Protein AF-A0A928QAB6-F1 (afdb_monomer_lite)

pLDDT: mean 74.1, std 16.74, range [32.91, 95.62]

Foldseek 3Di:
DADPPPRHDDDPPDQADPPPGHGDDDDPDDDDDDDFDWDKDKDADDPVLLVQLVVVLVVVVVCVVPVPDDDDDDDDDDDDHPVNSVVVVVQVVVCVVPVPDPPKDKDPWDFLDDDSQGWTWIWIWIADPVGWIKIKIKTWGADSVRRMIIIIIDMDTPPDPTHDDPSDDDDSVCVVVVLCVDVVNVPPHHDDDDDD

Radius of gyration: 20.05 Å; chains: 1; bounding box: 64×45×38 Å

Sequence (196 aa):
MFCKNCGKEMKDGATFCTECGTKVMETVSKEGNTTPNTTVVTKKMTKGKMVLIAVFAVLIIIVIACAVGSGDSSSPFGEDSEEDVVKTLTISTIRDQYSVSHDQDVYDIEILDTDGYYNYIVSATTESKQGFETWWFLLLKFDTDSGNYQTYIHWHGEDDFNGEIDGGRFTKNNIPDYYRTNDKFGWGEENHIEIE

Structure (mmCIF, N/CA/C/O backbone):
data_AF-A0A928QAB6-F1
#
_entry.id   AF-A0A928QAB6-F1
#
loop_
_atom_site.group_PDB
_atom_site.id
_atom_site.type_symbol
_atom_site.label_atom_id
_atom_site.label_alt_id
_atom_site.label_comp_id
_atom_site.label_asym_id
_atom_site.label_entity_id
_atom_site.label_seq_id
_atom_site.pdbx_PDB_ins_code
_atom_site.Cartn_x
_atom_site.Cartn_y
_atom_site.Cartn_z
_atom_site.occupancy
_atom_site.B_iso_or_equiv
_atom_site.auth_seq_id
_atom_site.auth_comp_id
_atom_site.auth_asym_id
_atom_site.auth_atom_id
_atom_site.pdbx_PDB_model_num
ATOM 1 N N . MET A 1 1 ? 29.457 -20.031 -8.541 1.00 77.00 1 MET A N 1
ATOM 2 C CA . MET A 1 1 ? 28.048 -19.733 -8.929 1.00 77.00 1 MET A CA 1
ATOM 3 C C . MET A 1 1 ? 27.977 -19.059 -10.307 1.00 77.00 1 MET A C 1
ATOM 5 O O . MET A 1 1 ? 29.000 -18.582 -10.761 1.00 77.00 1 MET A O 1
ATOM 9 N N . PHE A 1 2 ? 26.825 -18.987 -10.991 1.00 82.94 2 PHE A N 1
ATOM 10 C CA . PHE A 1 2 ? 26.687 -18.276 -12.285 1.00 82.94 2 PHE A CA 1
ATOM 11 C C . PHE A 1 2 ? 25.806 -17.027 -12.153 1.00 82.94 2 PHE A C 1
ATOM 13 O O . PHE A 1 2 ? 24.855 -17.011 -11.371 1.00 82.94 2 PHE A O 1
ATOM 20 N N . CYS A 1 3 ? 26.123 -15.967 -12.898 1.00 83.44 3 CYS A N 1
ATOM 21 C CA . CYS A 1 3 ? 25.353 -14.727 -12.893 1.00 83.44 3 CYS A CA 1
ATOM 22 C C . CYS A 1 3 ? 23.973 -14.945 -13.521 1.00 83.44 3 CYS A C 1
ATOM 24 O O . CYS A 1 3 ? 23.881 -15.380 -14.665 1.00 83.44 3 CYS A O 1
ATOM 26 N N . LYS A 1 4 ? 22.902 -14.576 -12.808 1.00 81.62 4 LYS A N 1
ATOM 27 C CA . LYS A 1 4 ? 21.522 -14.690 -13.315 1.00 81.62 4 LYS A CA 1
ATOM 28 C C . LYS A 1 4 ? 21.196 -13.717 -14.454 1.00 81.62 4 LYS A C 1
ATOM 30 O O . LYS A 1 4 ? 20.223 -13.936 -15.157 1.00 81.62 4 LYS A O 1
ATOM 35 N N . ASN A 1 5 ? 21.991 -12.660 -14.619 1.00 82.06 5 ASN A N 1
ATOM 36 C CA . ASN A 1 5 ? 21.788 -11.657 -15.663 1.00 82.06 5 ASN A CA 1
ATOM 37 C C . ASN A 1 5 ? 22.574 -12.008 -16.942 1.00 82.06 5 ASN A C 1
ATOM 39 O O . ASN A 1 5 ? 21.985 -12.111 -18.010 1.00 82.06 5 ASN A O 1
ATOM 43 N N . CYS A 1 6 ? 23.884 -12.270 -16.843 1.00 86.38 6 CYS A N 1
ATOM 44 C CA . CYS A 1 6 ? 24.736 -12.490 -18.023 1.00 86.38 6 CYS A CA 1
ATOM 45 C C . CYS A 1 6 ? 25.207 -13.941 -18.236 1.00 86.38 6 CYS A C 1
ATOM 47 O O . CYS A 1 6 ? 25.914 -14.222 -19.202 1.00 86.38 6 CYS A O 1
ATOM 49 N N . GLY A 1 7 ? 24.884 -14.861 -17.323 1.00 84.69 7 GLY A N 1
ATOM 50 C CA . GLY A 1 7 ? 25.236 -16.282 -17.428 1.00 84.69 7 GLY A CA 1
ATOM 51 C C . GLY A 1 7 ? 26.710 -16.624 -17.180 1.00 84.69 7 GLY A C 1
ATOM 52 O O . GLY A 1 7 ? 27.073 -17.796 -17.253 1.00 84.69 7 GLY A O 1
ATOM 53 N N . LYS A 1 8 ? 27.577 -15.648 -16.875 1.00 86.81 8 LYS A N 1
ATOM 54 C CA . LYS A 1 8 ? 29.005 -15.908 -16.625 1.00 86.81 8 LYS A CA 1
ATOM 55 C C . LYS A 1 8 ? 29.271 -16.504 -15.249 1.00 86.81 8 LYS A C 1
ATOM 57 O O . LYS A 1 8 ? 28.559 -16.232 -14.281 1.00 86.81 8 LYS A O 1
ATOM 62 N N . GLU A 1 9 ? 30.326 -17.305 -15.175 1.00 88.81 9 GLU A N 1
ATOM 63 C CA . GLU A 1 9 ? 30.792 -17.918 -13.936 1.00 88.81 9 GLU A CA 1
ATOM 64 C C . GLU A 1 9 ? 31.348 -16.855 -12.978 1.00 88.81 9 GLU A C 1
ATOM 66 O O . GLU A 1 9 ? 32.084 -15.950 -13.365 1.00 88.81 9 GLU A O 1
ATOM 71 N N . MET A 1 10 ? 30.968 -16.962 -11.711 1.00 85.44 10 MET A N 1
ATOM 72 C CA . MET A 1 10 ? 31.339 -16.070 -10.621 1.00 85.44 10 MET A CA 1
ATOM 73 C C . MET A 1 10 ? 31.870 -16.885 -9.445 1.00 85.44 10 MET A C 1
ATOM 75 O O . MET A 1 10 ? 31.415 -18.001 -9.173 1.00 85.44 10 MET A O 1
ATOM 79 N N . LYS A 1 11 ? 32.804 -16.287 -8.702 1.00 80.44 11 LYS A N 1
ATOM 80 C CA . LYS A 1 11 ? 33.323 -16.866 -7.460 1.00 80.44 11 LYS A CA 1
ATOM 81 C C . LYS A 1 11 ? 32.227 -16.902 -6.396 1.00 80.44 11 LYS A C 1
ATOM 83 O O . LYS A 1 11 ? 31.457 -15.951 -6.276 1.00 80.44 11 LYS A O 1
ATOM 88 N N . ASP A 1 12 ? 32.178 -17.981 -5.627 1.00 71.94 12 ASP A N 1
ATOM 89 C CA . ASP A 1 12 ? 31.283 -18.078 -4.473 1.00 71.94 12 ASP A CA 1
ATOM 90 C C . ASP A 1 12 ? 31.678 -17.002 -3.444 1.00 71.94 12 ASP A C 1
ATOM 92 O O . ASP A 1 12 ? 32.868 -16.776 -3.208 1.00 71.94 12 ASP A O 1
ATOM 96 N N . GLY A 1 13 ? 30.697 -16.266 -2.911 1.00 70.62 13 GLY A N 1
ATOM 97 C CA . GLY A 1 13 ? 30.936 -15.092 -2.058 1.00 70.62 13 GLY A CA 1
ATOM 98 C C . GLY A 1 13 ? 31.035 -13.743 -2.785 1.00 70.62 13 GLY A C 1
ATOM 99 O O . GLY A 1 13 ? 31.235 -12.711 -2.144 1.00 70.62 13 GLY A O 1
ATOM 100 N N . ALA A 1 14 ? 30.944 -13.703 -4.121 1.00 72.56 14 ALA A N 1
ATOM 101 C CA . ALA A 1 14 ? 31.030 -12.443 -4.863 1.00 72.56 14 ALA A CA 1
ATOM 102 C C . ALA A 1 14 ? 29.758 -11.600 -4.685 1.00 72.56 14 ALA A C 1
ATOM 104 O O . ALA A 1 14 ? 28.684 -12.012 -5.103 1.00 72.56 14 ALA A O 1
ATOM 105 N N . THR A 1 15 ? 29.887 -10.387 -4.140 1.00 79.06 15 THR A N 1
ATOM 106 C CA . THR A 1 15 ? 28.761 -9.456 -3.918 1.00 79.06 15 THR A CA 1
ATOM 107 C C . THR A 1 15 ? 28.230 -8.835 -5.217 1.00 79.06 15 THR A C 1
ATOM 109 O O . THR A 1 15 ? 27.088 -8.385 -5.270 1.00 79.06 15 THR A O 1
ATOM 112 N N . PHE A 1 16 ? 29.041 -8.807 -6.280 1.00 84.81 16 PHE A N 1
ATOM 113 C CA . PHE A 1 16 ? 28.690 -8.259 -7.593 1.00 84.81 16 PHE A CA 1
ATOM 114 C C . PHE A 1 16 ? 29.331 -9.086 -8.710 1.00 84.81 16 PHE A C 1
ATOM 116 O O . PHE A 1 16 ? 30.433 -9.615 -8.553 1.00 84.81 16 PHE A O 1
ATOM 123 N N . CYS A 1 17 ? 28.660 -9.166 -9.858 1.00 87.56 17 CYS A N 1
ATOM 124 C CA . CYS A 1 17 ? 29.219 -9.758 -11.063 1.00 87.56 17 CYS A CA 1
ATOM 125 C C . CYS A 1 17 ? 30.317 -8.855 -11.632 1.00 87.56 17 CYS A C 1
ATOM 127 O O . CYS A 1 17 ? 30.059 -7.704 -11.977 1.00 87.56 17 CYS A O 1
ATOM 129 N N . THR A 1 18 ? 31.527 -9.386 -11.795 1.00 83.25 18 THR A N 1
ATOM 130 C CA . THR A 1 18 ? 32.672 -8.643 -12.352 1.00 83.25 18 THR A CA 1
ATOM 131 C C . THR A 1 18 ? 32.531 -8.328 -13.838 1.00 83.25 18 THR A C 1
ATOM 133 O O . THR A 1 18 ? 33.287 -7.522 -14.365 1.00 83.25 18 THR A O 1
ATOM 136 N N . GLU A 1 19 ? 31.581 -8.970 -14.511 1.00 88.50 19 GLU A N 1
ATOM 137 C CA . GLU A 1 19 ? 31.428 -8.900 -15.962 1.00 88.50 19 GLU A CA 1
ATOM 138 C C . GLU A 1 19 ? 30.290 -7.972 -16.395 1.00 88.50 19 GLU A C 1
ATOM 140 O O . GLU A 1 19 ? 30.401 -7.323 -17.428 1.00 88.50 19 GLU A O 1
ATOM 145 N N . CYS A 1 20 ? 29.207 -7.884 -15.617 1.00 84.69 20 CYS A N 1
ATOM 146 C CA . CYS A 1 20 ? 28.056 -7.026 -15.934 1.00 84.69 20 CYS A CA 1
ATOM 147 C C . CYS A 1 20 ? 27.642 -6.077 -14.798 1.00 84.69 20 CYS A C 1
ATOM 149 O O . CYS A 1 20 ? 26.728 -5.282 -14.978 1.00 84.69 20 CYS A O 1
ATOM 151 N N . GLY A 1 21 ? 28.275 -6.153 -13.622 1.00 78.81 21 GLY A N 1
ATOM 152 C CA . GLY A 1 21 ? 27.999 -5.268 -12.483 1.00 78.81 21 GLY A CA 1
ATOM 153 C C . GLY A 1 21 ? 26.770 -5.633 -11.641 1.00 78.81 21 GLY A C 1
ATOM 154 O O . GLY A 1 21 ? 26.532 -5.001 -10.614 1.00 78.81 21 GLY A O 1
ATOM 155 N N . THR A 1 22 ? 25.997 -6.659 -12.017 1.00 83.38 22 THR A N 1
ATOM 156 C CA . THR A 1 22 ? 24.786 -7.068 -11.283 1.00 83.38 22 THR A CA 1
ATOM 157 C C . THR A 1 22 ? 25.121 -7.535 -9.865 1.00 83.38 22 THR A C 1
ATOM 159 O O . THR A 1 22 ? 25.958 -8.422 -9.684 1.00 83.38 22 THR A O 1
ATOM 162 N N . LYS A 1 23 ? 24.451 -6.966 -8.855 1.00 86.19 23 LYS A N 1
ATOM 163 C CA . LYS A 1 23 ? 24.603 -7.358 -7.447 1.00 86.19 23 LYS A CA 1
ATOM 164 C C . LYS A 1 23 ? 24.079 -8.775 -7.225 1.00 86.19 23 LYS A C 1
ATOM 166 O O . LYS A 1 23 ? 22.976 -9.114 -7.647 1.00 86.19 23 LYS A O 1
ATOM 171 N N . VAL A 1 24 ? 24.863 -9.590 -6.537 1.00 76.56 24 VAL A N 1
ATOM 172 C CA . VAL A 1 24 ? 24.489 -10.948 -6.154 1.00 76.56 24 VAL A CA 1
ATOM 173 C C . VAL A 1 24 ? 24.008 -10.884 -4.711 1.00 76.56 24 VAL A C 1
ATOM 175 O O . VAL A 1 24 ? 24.782 -10.613 -3.796 1.00 76.56 24 VAL A O 1
ATOM 178 N N . MET A 1 25 ? 22.706 -11.066 -4.509 1.00 58.84 25 MET A N 1
ATOM 179 C CA . MET A 1 25 ? 22.141 -11.201 -3.169 1.00 58.84 25 MET A CA 1
ATOM 180 C C . MET A 1 25 ? 22.389 -12.632 -2.685 1.00 58.84 25 MET A C 1
ATOM 182 O O . MET A 1 25 ? 21.876 -13.582 -3.277 1.00 58.84 25 MET A O 1
ATOM 186 N N . GLU A 1 26 ? 23.194 -12.791 -1.635 1.00 49.50 26 GLU A N 1
ATOM 187 C CA . GLU A 1 26 ? 23.329 -14.071 -0.942 1.00 49.50 26 GLU A CA 1
ATOM 188 C C . GLU A 1 26 ? 22.048 -14.349 -0.153 1.00 49.50 26 GLU A C 1
ATOM 190 O O . GLU A 1 26 ? 21.764 -13.725 0.868 1.00 49.50 26 GLU A O 1
ATOM 195 N N . THR A 1 27 ? 21.243 -15.283 -0.646 1.00 40.19 27 THR A N 1
ATOM 196 C CA . THR A 1 27 ? 20.120 -15.848 0.100 1.00 40.19 27 THR A CA 1
ATOM 197 C C . THR A 1 27 ? 20.655 -16.772 1.189 1.00 40.19 27 THR A C 1
ATOM 199 O O . THR A 1 27 ? 21.078 -17.892 0.899 1.00 40.19 27 THR A O 1
ATOM 202 N N . VAL A 1 28 ? 20.602 -16.328 2.447 1.00 38.66 28 VAL A N 1
ATOM 203 C CA . VAL A 1 28 ? 20.587 -17.250 3.588 1.00 38.66 28 VAL A CA 1
ATOM 204 C C . VAL A 1 28 ? 19.313 -18.083 3.475 1.00 38.66 28 VAL A C 1
ATOM 206 O O . VAL A 1 28 ? 18.204 -17.557 3.437 1.00 38.66 28 VAL A O 1
ATOM 209 N N . SER A 1 29 ? 19.503 -19.393 3.363 1.00 41.81 29 SER A N 1
ATOM 210 C CA . SER A 1 29 ? 18.446 -20.386 3.233 1.00 41.81 29 SER A CA 1
ATOM 211 C C . SER A 1 29 ? 17.546 -20.427 4.474 1.00 41.81 29 SER A C 1
ATOM 213 O O . SER A 1 29 ? 18.000 -20.769 5.567 1.00 41.81 29 SER A O 1
ATOM 215 N N . LYS A 1 30 ? 16.256 -20.146 4.279 1.00 38.66 30 LYS A N 1
ATOM 216 C CA . LYS A 1 30 ? 15.157 -20.921 4.864 1.00 38.66 30 LYS A CA 1
ATOM 217 C C . LYS A 1 30 ? 14.136 -21.171 3.755 1.00 38.66 30 LYS A C 1
ATOM 219 O O . LYS A 1 30 ? 13.600 -20.236 3.169 1.00 38.66 30 LYS A O 1
ATOM 224 N N . GLU A 1 31 ? 13.950 -22.445 3.436 1.00 42.31 31 GLU A N 1
ATOM 225 C CA . GLU A 1 31 ? 13.000 -22.954 2.448 1.00 42.31 31 GLU A CA 1
ATOM 226 C C . GLU A 1 31 ? 11.549 -22.712 2.891 1.00 42.31 31 GLU A C 1
ATOM 228 O O . GLU A 1 31 ? 11.210 -22.928 4.054 1.00 42.31 31 GLU A O 1
ATOM 233 N N . GLY A 1 32 ? 10.690 -22.315 1.944 1.00 32.91 32 GLY A N 1
ATOM 234 C CA . GLY A 1 32 ? 9.241 -22.260 2.140 1.00 32.91 32 GLY A CA 1
ATOM 235 C C . GLY A 1 32 ? 8.492 -21.357 1.155 1.00 32.91 32 GLY A C 1
ATOM 236 O O . GLY A 1 32 ? 8.012 -20.308 1.553 1.00 32.91 32 GLY A O 1
ATOM 237 N N . ASN A 1 33 ? 8.340 -21.824 -0.091 1.00 33.97 33 ASN A N 1
ATOM 238 C CA . ASN A 1 33 ? 7.445 -21.348 -1.164 1.00 33.97 33 ASN A CA 1
ATOM 239 C C . ASN A 1 33 ? 7.858 -20.146 -2.043 1.00 33.97 33 ASN A C 1
ATOM 241 O O . ASN A 1 33 ? 7.848 -18.980 -1.669 1.00 33.97 33 ASN A O 1
ATOM 245 N N . THR A 1 34 ? 8.107 -20.492 -3.307 1.00 45.59 34 THR A N 1
ATOM 246 C CA . THR A 1 34 ? 8.030 -19.675 -4.524 1.00 45.59 34 THR A CA 1
ATOM 247 C C . THR A 1 34 ? 6.684 -18.955 -4.676 1.00 45.59 34 THR A C 1
ATOM 249 O O . THR A 1 34 ? 5.676 -19.617 -4.917 1.00 45.59 34 THR A O 1
ATOM 252 N N . THR A 1 35 ? 6.667 -17.617 -4.616 1.00 34.78 35 THR A N 1
ATOM 253 C CA . THR A 1 35 ? 5.737 -16.702 -5.338 1.00 34.78 35 THR A CA 1
ATOM 254 C C . THR A 1 35 ? 6.261 -15.246 -5.215 1.00 34.78 35 THR A C 1
ATOM 256 O O . THR A 1 35 ? 7.135 -15.012 -4.380 1.00 34.78 35 THR A O 1
ATOM 259 N N . PRO A 1 36 ? 5.862 -14.299 -6.093 1.00 39.72 36 PRO A N 1
ATOM 260 C CA . PRO A 1 36 ? 6.700 -13.207 -6.611 1.00 39.72 36 PRO A CA 1
ATOM 261 C C . PRO A 1 36 ? 7.101 -12.170 -5.553 1.00 39.72 36 PRO A C 1
ATOM 263 O O . PRO A 1 36 ? 6.456 -12.064 -4.517 1.00 39.72 36 PRO A O 1
ATOM 266 N N . ASN A 1 37 ? 8.161 -11.405 -5.852 1.00 41.16 37 ASN A N 1
ATOM 267 C CA . ASN A 1 37 ? 8.679 -10.230 -5.130 1.00 41.16 37 ASN A CA 1
ATOM 268 C C . ASN A 1 37 ? 7.652 -9.525 -4.215 1.00 41.16 37 ASN A C 1
ATOM 270 O O . ASN A 1 37 ? 7.011 -8.563 -4.628 1.00 41.16 37 ASN A O 1
ATOM 274 N N . THR A 1 38 ? 7.535 -9.949 -2.956 1.00 47.44 38 THR A N 1
ATOM 275 C CA . THR A 1 38 ? 6.818 -9.183 -1.930 1.00 47.44 38 THR A CA 1
ATOM 276 C C . THR A 1 38 ? 7.726 -9.044 -0.722 1.00 47.44 38 THR A C 1
ATOM 278 O O . THR A 1 38 ? 7.898 -9.984 0.053 1.00 47.44 38 THR A O 1
ATOM 281 N N . THR A 1 39 ? 8.352 -7.878 -0.580 1.00 58.31 39 THR A N 1
ATOM 282 C CA . THR A 1 39 ? 9.079 -7.515 0.638 1.00 58.31 39 THR A CA 1
ATOM 283 C C . THR A 1 39 ? 8.056 -7.072 1.677 1.00 58.31 39 THR A C 1
ATOM 285 O O . THR A 1 39 ? 7.285 -6.151 1.418 1.00 58.31 39 THR A O 1
ATOM 288 N N . VAL A 1 40 ? 8.026 -7.753 2.823 1.00 63.22 40 VAL A N 1
ATOM 289 C CA . VAL A 1 40 ? 7.189 -7.374 3.964 1.00 63.22 40 VAL A CA 1
ATOM 290 C C . VAL A 1 40 ? 8.026 -6.498 4.887 1.00 63.22 40 VAL A C 1
ATOM 292 O O . VAL A 1 40 ? 9.034 -6.963 5.418 1.00 63.22 40 VAL A O 1
ATOM 295 N N . VAL A 1 41 ? 7.638 -5.233 5.058 1.00 72.56 41 VAL A N 1
ATOM 296 C CA . VAL A 1 41 ? 8.321 -4.299 5.971 1.00 72.56 41 VAL A CA 1
ATOM 297 C C . VAL A 1 41 ? 7.375 -3.904 7.094 1.00 72.56 41 VAL A C 1
ATOM 299 O O . VAL A 1 41 ? 6.286 -3.399 6.823 1.00 72.56 41 VAL A O 1
ATOM 302 N N . THR A 1 42 ? 7.819 -4.095 8.338 1.00 74.56 42 THR A N 1
ATOM 303 C CA . THR A 1 42 ? 7.139 -3.614 9.547 1.00 74.56 42 THR A CA 1
ATOM 304 C C . THR A 1 42 ? 7.860 -2.382 10.078 1.00 74.56 42 THR A C 1
ATOM 306 O O . THR A 1 42 ? 9.075 -2.411 10.290 1.00 74.56 42 THR A O 1
ATOM 309 N N . LYS A 1 43 ? 7.132 -1.287 10.311 1.00 79.06 43 LYS A N 1
ATOM 310 C CA . LYS A 1 43 ? 7.703 -0.039 10.833 1.00 79.06 43 LYS A CA 1
ATOM 311 C C . LYS A 1 43 ? 6.795 0.570 11.895 1.00 79.06 43 LYS A C 1
ATOM 313 O O . LYS A 1 43 ? 5.573 0.476 11.836 1.00 79.06 43 LYS A O 1
ATOM 318 N N . LYS A 1 44 ? 7.419 1.221 12.875 1.00 79.00 44 LYS A N 1
ATOM 319 C CA . LYS A 1 44 ? 6.728 1.910 13.966 1.00 79.00 44 LYS A CA 1
ATOM 320 C C . LYS A 1 44 ? 6.295 3.310 13.544 1.00 79.00 44 LYS A C 1
ATOM 322 O O . LYS A 1 44 ? 7.100 4.074 13.007 1.00 79.00 44 LYS A O 1
ATOM 327 N N . MET A 1 45 ? 5.055 3.676 13.845 1.00 75.44 45 MET A N 1
ATOM 328 C CA . MET A 1 45 ? 4.535 5.024 13.629 1.00 75.44 45 MET A CA 1
ATOM 329 C C . MET A 1 45 ? 4.691 5.907 14.865 1.00 75.44 45 MET A C 1
ATOM 331 O O . MET A 1 45 ? 4.845 5.452 16.001 1.00 75.44 45 MET A O 1
ATOM 335 N N . THR A 1 46 ? 4.651 7.220 14.646 1.00 74.00 46 THR A N 1
ATOM 336 C CA . THR A 1 46 ? 4.589 8.184 15.744 1.00 74.00 46 THR A CA 1
ATOM 337 C C . THR A 1 46 ? 3.172 8.229 16.315 1.00 74.00 46 THR A C 1
ATOM 339 O O . THR A 1 46 ? 2.187 8.164 15.581 1.00 74.00 46 THR A O 1
ATOM 342 N N . LYS A 1 47 ? 3.059 8.392 17.640 1.00 70.31 47 LYS A N 1
ATOM 343 C CA . LYS A 1 47 ? 1.770 8.371 18.357 1.00 70.31 47 LYS A CA 1
ATOM 344 C C . LYS A 1 47 ? 0.730 9.345 17.784 1.00 70.31 47 LYS A C 1
ATOM 346 O O . LYS A 1 47 ? -0.444 9.011 17.756 1.00 70.31 47 LYS A O 1
ATOM 351 N N . GLY A 1 48 ? 1.156 10.517 17.304 1.00 72.81 48 GLY A N 1
ATOM 352 C CA . GLY A 1 48 ? 0.251 11.508 16.708 1.00 72.81 48 GLY A CA 1
ATOM 353 C C . GLY A 1 48 ? -0.449 11.003 15.443 1.00 72.81 48 GLY A C 1
ATOM 354 O O . GLY A 1 48 ? -1.660 11.143 15.329 1.00 72.81 48 GLY A O 1
ATOM 355 N N . LYS A 1 49 ? 0.291 10.339 14.543 1.00 74.81 49 LYS A N 1
ATOM 356 C CA . LYS A 1 49 ? -0.267 9.775 13.303 1.00 74.81 49 LYS A CA 1
ATOM 357 C C . LYS A 1 49 ? -1.247 8.630 13.575 1.00 74.81 49 LYS A C 1
ATOM 359 O O . LYS A 1 49 ? -2.232 8.492 12.865 1.00 74.81 49 LYS A O 1
ATOM 364 N N . MET A 1 50 ? -1.004 7.854 14.633 1.00 71.00 50 MET A N 1
ATOM 365 C CA . MET A 1 50 ? -1.890 6.753 15.033 1.00 71.00 50 MET A CA 1
ATOM 366 C C . MET A 1 50 ? -3.212 7.236 15.617 1.00 71.00 50 MET A C 1
ATOM 368 O O . MET A 1 50 ? -4.266 6.718 15.265 1.00 71.00 50 MET A O 1
ATOM 372 N N . VAL A 1 51 ? -3.162 8.242 16.495 1.00 71.69 51 VAL A N 1
ATOM 373 C CA . VAL A 1 51 ? -4.376 8.819 17.087 1.00 71.69 51 VAL A CA 1
ATOM 374 C C . VAL A 1 51 ? -5.277 9.391 15.998 1.00 71.69 51 VAL A C 1
ATOM 376 O O . VAL A 1 51 ? -6.489 9.241 16.080 1.00 71.69 51 VAL A O 1
ATOM 379 N N . LEU A 1 52 ? -4.691 9.992 14.962 1.00 75.12 52 LEU A N 1
ATOM 380 C CA . LEU A 1 52 ? -5.449 10.551 13.853 1.00 75.12 52 LEU A CA 1
ATOM 381 C C . LEU A 1 52 ? -6.227 9.474 13.078 1.00 75.12 52 LEU A C 1
ATOM 383 O O . LEU A 1 52 ? -7.442 9.591 12.950 1.00 75.12 52 LEU A O 1
ATOM 387 N N . ILE A 1 53 ? -5.555 8.396 12.655 1.00 75.31 53 ILE A N 1
ATOM 388 C CA . ILE A 1 53 ? -6.185 7.269 11.942 1.00 75.31 53 ILE A CA 1
ATOM 389 C C . ILE A 1 53 ? -7.302 6.633 12.789 1.00 75.31 53 ILE A C 1
ATOM 391 O O . ILE A 1 53 ? -8.423 6.458 12.314 1.00 75.31 53 ILE A O 1
ATOM 395 N N . ALA A 1 54 ? -7.032 6.348 14.068 1.00 73.00 54 ALA A N 1
ATOM 396 C CA . ALA A 1 54 ? -8.014 5.721 14.953 1.00 73.00 54 ALA A CA 1
ATOM 397 C C . ALA A 1 54 ? -9.251 6.610 15.195 1.00 73.00 54 ALA A C 1
ATOM 399 O O . ALA A 1 54 ? -10.376 6.117 15.256 1.00 73.00 54 ALA A O 1
ATOM 400 N N . VAL A 1 55 ? -9.067 7.932 15.315 1.00 78.62 55 VAL A N 1
ATOM 401 C CA . VAL A 1 55 ? -10.179 8.880 15.499 1.00 78.62 55 VAL A CA 1
ATOM 402 C C . VAL A 1 55 ? -11.066 8.938 14.257 1.00 78.62 55 VAL A C 1
ATOM 404 O O . VAL A 1 55 ? -12.288 8.905 14.403 1.00 78.62 55 VAL A O 1
ATOM 407 N N . PHE A 1 56 ? -10.492 8.993 13.052 1.00 72.94 56 PHE A N 1
ATOM 408 C CA . PHE A 1 56 ? -11.281 9.040 11.818 1.00 72.94 56 PHE A CA 1
ATOM 409 C C . PHE A 1 56 ? -12.113 7.772 11.607 1.00 72.94 56 PHE A C 1
ATOM 411 O O . PHE A 1 56 ? -13.310 7.881 11.348 1.00 72.94 56 PHE A O 1
ATOM 418 N N . ALA A 1 57 ? -11.554 6.582 11.833 1.00 66.69 57 ALA A N 1
ATOM 419 C CA . ALA A 1 57 ? -12.321 5.340 11.730 1.00 66.69 57 ALA A CA 1
ATOM 420 C C . ALA A 1 57 ? -13.447 5.243 12.771 1.00 66.69 57 ALA A C 1
ATOM 422 O O . ALA A 1 57 ? -14.561 4.838 12.438 1.00 66.69 57 ALA A O 1
ATOM 423 N N . VAL A 1 58 ? -13.214 5.681 14.015 1.00 70.19 58 VAL A N 1
ATOM 424 C CA . VAL A 1 58 ? -14.276 5.753 15.034 1.00 70.19 58 VAL A CA 1
ATOM 425 C C . VAL A 1 58 ? -15.364 6.745 14.620 1.00 70.19 58 VAL A C 1
ATOM 427 O O . VAL A 1 58 ? -16.544 6.442 14.782 1.00 70.19 58 VAL A O 1
ATOM 430 N N . LEU A 1 59 ? -15.009 7.895 14.040 1.00 71.31 59 LEU A N 1
ATOM 431 C CA . LEU A 1 59 ? -15.988 8.837 13.494 1.00 71.31 59 LEU A CA 1
ATOM 432 C C . LEU A 1 59 ? -16.775 8.228 12.327 1.00 71.31 59 LEU A C 1
ATOM 434 O O . LEU A 1 59 ? -17.989 8.392 12.293 1.00 71.31 59 LEU A O 1
ATOM 438 N N . ILE A 1 60 ? -16.138 7.478 11.425 1.00 66.62 60 ILE A N 1
ATOM 439 C CA . ILE A 1 60 ? -16.814 6.770 10.327 1.00 66.62 60 ILE A CA 1
ATOM 440 C C . ILE A 1 60 ? -17.782 5.711 10.877 1.00 66.62 60 ILE A C 1
ATOM 442 O O . ILE A 1 60 ? -18.937 5.672 10.458 1.00 66.62 60 ILE A O 1
ATOM 446 N N . ILE A 1 61 ? -17.374 4.912 11.871 1.00 65.00 61 ILE A N 1
ATOM 447 C CA . ILE A 1 61 ? -18.246 3.932 12.546 1.00 65.00 61 ILE A CA 1
ATOM 448 C C . ILE A 1 61 ? -19.419 4.633 13.238 1.00 65.00 61 ILE A C 1
ATOM 450 O O . ILE A 1 61 ? -20.556 4.179 13.122 1.00 65.00 61 ILE A O 1
ATOM 454 N N . ILE A 1 62 ? -19.171 5.752 13.925 1.00 68.62 62 ILE A N 1
ATOM 455 C CA . ILE A 1 62 ? -20.217 6.553 14.571 1.00 68.62 62 ILE A CA 1
ATOM 456 C C . ILE A 1 62 ? -21.162 7.139 13.522 1.00 68.62 62 ILE A C 1
ATOM 458 O O . ILE A 1 62 ? -22.362 7.086 13.725 1.00 68.62 62 ILE A O 1
ATOM 462 N N . VAL A 1 63 ? -20.675 7.641 12.388 1.00 65.81 63 VAL A N 1
ATOM 463 C CA . VAL A 1 63 ? -21.512 8.188 11.306 1.00 65.81 63 VAL A CA 1
ATOM 464 C C . VAL A 1 63 ? -22.351 7.093 10.641 1.00 65.81 63 VAL A C 1
ATOM 466 O O . VAL A 1 63 ? -23.538 7.304 10.402 1.00 65.81 63 VAL A O 1
ATOM 469 N N . ILE A 1 64 ? -21.785 5.905 10.410 1.00 63.25 64 ILE A N 1
ATOM 470 C CA . ILE A 1 64 ? -22.516 4.734 9.898 1.00 63.25 64 ILE A CA 1
ATOM 471 C C . ILE A 1 64 ? -23.571 4.270 10.918 1.00 63.25 64 ILE A C 1
ATOM 473 O O . ILE A 1 64 ? -24.708 3.983 10.544 1.00 63.25 64 ILE A O 1
ATOM 477 N N . ALA A 1 65 ? -23.237 4.251 12.213 1.00 63.59 65 ALA A N 1
ATOM 478 C CA . ALA A 1 65 ? -24.164 3.908 13.293 1.00 63.59 65 ALA A CA 1
ATOM 479 C C . ALA A 1 65 ? -25.238 4.989 13.525 1.00 63.59 65 ALA A C 1
ATOM 481 O O . ALA A 1 65 ? -26.369 4.681 13.899 1.00 63.59 65 ALA A O 1
ATOM 482 N N . CYS A 1 66 ? -24.897 6.253 13.279 1.00 60.69 66 CYS A N 1
ATOM 483 C CA . CYS A 1 66 ? -25.748 7.427 13.421 1.00 60.69 66 CYS A CA 1
ATOM 484 C C . CYS A 1 66 ? -26.342 7.890 12.087 1.00 60.69 66 CYS A C 1
ATOM 486 O O . CYS A 1 66 ? -26.775 9.037 12.000 1.00 60.69 66 CYS A O 1
ATOM 488 N N . ALA A 1 67 ? -26.477 7.012 11.084 1.00 54.25 67 ALA A N 1
ATOM 489 C CA . ALA A 1 67 ? -27.201 7.274 9.832 1.00 54.25 67 ALA A CA 1
ATOM 490 C C . ALA A 1 67 ? -28.730 7.505 10.020 1.00 54.25 67 ALA A C 1
ATOM 492 O O . ALA A 1 67 ? -29.544 7.208 9.148 1.00 54.25 67 ALA A O 1
ATOM 493 N N . VAL A 1 68 ? -29.119 8.080 11.162 1.00 56.34 68 VAL A N 1
ATOM 494 C CA . VAL A 1 68 ? -30.344 8.826 11.442 1.00 56.34 68 VAL A CA 1
ATOM 495 C C . VAL A 1 68 ? -29.937 10.132 12.149 1.00 56.34 68 VAL A C 1
ATOM 497 O O . VAL A 1 68 ? -29.987 10.230 13.372 1.00 56.34 68 VAL A O 1
ATOM 500 N N . GLY A 1 69 ? -29.521 11.151 11.394 1.00 49.00 69 GLY A N 1
ATOM 501 C CA . GLY A 1 69 ? -29.339 12.502 11.939 1.00 49.00 69 GLY A CA 1
ATOM 502 C C . GLY A 1 69 ? -28.325 13.352 11.183 1.00 49.00 69 GLY A C 1
ATOM 503 O O . GLY A 1 69 ? -27.128 13.109 11.247 1.00 49.00 69 GLY A O 1
ATOM 504 N N . SER A 1 70 ? -28.807 14.379 10.486 1.00 58.66 70 SER A N 1
ATOM 505 C CA . SER A 1 70 ? -27.975 15.407 9.857 1.00 58.66 70 SER A CA 1
ATOM 506 C C . SER A 1 70 ? -27.226 16.233 10.910 1.00 58.66 70 SER A C 1
ATOM 508 O O . SER A 1 70 ? -27.851 16.748 11.837 1.00 58.66 70 SER A O 1
ATOM 510 N N . GLY A 1 71 ? -25.919 16.429 10.735 1.00 48.62 71 GLY A N 1
ATOM 511 C CA . GLY A 1 71 ? -25.144 17.384 11.525 1.00 48.62 71 GLY A CA 1
ATOM 512 C C . GLY A 1 71 ? -23.712 17.533 11.017 1.00 48.62 71 GLY A C 1
ATOM 513 O O . GLY A 1 71 ? -22.939 16.585 11.087 1.00 48.62 71 GLY A O 1
ATOM 514 N N . ASP A 1 72 ? -23.383 18.726 10.516 1.00 45.84 72 ASP A N 1
ATOM 515 C CA . ASP A 1 72 ? -22.024 19.147 10.161 1.00 45.84 72 ASP A CA 1
ATOM 516 C C . ASP A 1 72 ? -21.126 19.233 11.405 1.00 45.84 72 ASP A C 1
ATOM 518 O O . ASP A 1 72 ? -21.515 19.814 12.423 1.00 45.84 72 ASP A O 1
ATOM 522 N N . SER A 1 73 ? -19.895 18.726 11.304 1.00 42.97 73 SER A N 1
ATOM 523 C CA . SER A 1 73 ? -18.864 18.872 12.338 1.00 42.97 73 SER A CA 1
ATOM 524 C C . SER A 1 73 ? -17.521 19.267 11.725 1.00 42.97 73 SER A C 1
ATOM 526 O O . SER A 1 73 ? -16.913 18.484 10.998 1.00 42.97 73 SER A O 1
ATOM 528 N N . SER A 1 74 ? -17.031 20.462 12.057 1.00 41.59 74 SER A N 1
ATOM 529 C CA . SER A 1 74 ? -15.644 20.868 11.819 1.00 41.59 74 SER A CA 1
ATOM 530 C C . SER A 1 74 ? -14.764 20.522 13.032 1.00 41.59 74 SER A C 1
ATOM 532 O O . SER A 1 74 ? -15.117 20.801 14.179 1.00 41.59 74 SER A O 1
ATOM 534 N N . SER A 1 75 ? -13.621 19.879 12.770 1.00 45.22 75 SER A N 1
ATOM 535 C CA . SER A 1 75 ? -12.623 19.433 13.759 1.00 45.22 75 SER A CA 1
ATOM 536 C C . SER A 1 75 ? -11.536 20.504 13.993 1.00 45.22 75 SER A C 1
ATOM 538 O O . SER A 1 75 ? -11.104 21.123 13.022 1.00 45.22 75 SER A O 1
ATOM 540 N N . PRO A 1 76 ? -11.062 20.733 15.240 1.00 43.78 76 PRO A N 1
ATOM 541 C CA . PRO A 1 76 ? -10.077 21.769 15.574 1.00 43.78 76 PRO A CA 1
ATOM 542 C C . PRO A 1 76 ? -8.622 21.270 15.759 1.00 43.78 76 PRO A C 1
ATOM 544 O O . PRO A 1 76 ? -7.828 21.965 16.392 1.00 43.78 76 PRO A O 1
ATOM 547 N N . PHE A 1 77 ? -8.240 20.090 15.259 1.00 39.12 77 PHE A N 1
ATOM 548 C CA . PHE A 1 77 ? -6.855 19.587 15.340 1.00 39.12 77 PHE A CA 1
ATOM 549 C C . PHE A 1 77 ? -6.166 19.633 13.967 1.00 39.12 77 PHE A C 1
ATOM 551 O O . PHE A 1 77 ? -6.807 19.362 12.960 1.00 39.12 77 PHE A O 1
ATOM 558 N N . GLY A 1 78 ? -4.882 20.021 13.952 1.00 44.72 78 GLY A N 1
ATOM 559 C CA . GLY A 1 78 ? -4.087 20.311 12.749 1.00 44.72 78 GLY A CA 1
ATOM 560 C C . GLY A 1 78 ? -4.220 19.280 11.621 1.00 44.72 78 GLY A C 1
ATOM 561 O O . G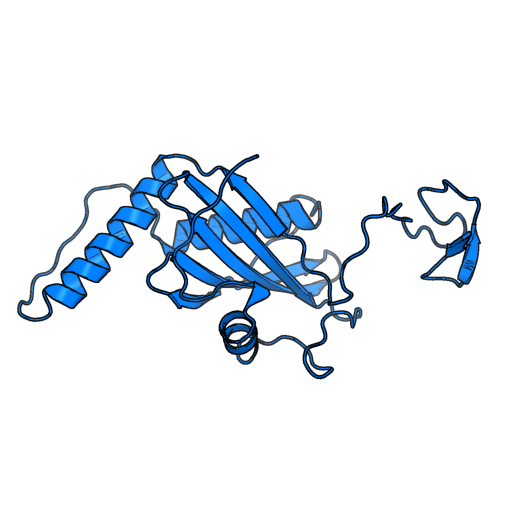LY A 1 78 ? -4.224 18.077 11.872 1.00 44.72 78 GLY A O 1
ATOM 562 N N . GLU A 1 79 ? -4.341 19.816 10.406 1.00 48.84 79 GLU A N 1
ATOM 563 C CA . GLU A 1 79 ? -4.797 19.198 9.154 1.00 48.84 79 GLU A CA 1
ATOM 564 C C . GLU A 1 79 ? -3.792 18.219 8.528 1.00 48.84 79 GLU A C 1
ATOM 566 O O . GLU A 1 79 ? -3.267 18.476 7.450 1.00 48.84 79 GLU A O 1
ATOM 571 N N . ASP A 1 80 ? -3.538 17.082 9.165 1.00 57.34 80 ASP A N 1
ATOM 572 C CA . ASP A 1 80 ? -3.190 15.897 8.379 1.00 57.34 80 ASP A CA 1
ATOM 573 C C . ASP A 1 80 ? -4.474 15.069 8.277 1.00 57.34 80 ASP A C 1
ATOM 575 O O . ASP A 1 80 ? -4.991 14.600 9.288 1.00 57.34 80 ASP A O 1
ATOM 579 N N . SER A 1 81 ? -5.053 14.930 7.087 1.00 78.25 81 SER A N 1
ATOM 580 C CA . SER A 1 81 ? -6.161 13.995 6.874 1.00 78.25 81 SER A CA 1
ATOM 581 C C . SER A 1 81 ? -5.662 12.545 6.971 1.00 78.25 81 SER A C 1
ATOM 583 O O . SER A 1 81 ? -4.464 12.271 6.861 1.00 78.25 81 SER A O 1
ATOM 585 N N . GLU A 1 82 ? -6.567 11.584 7.178 1.00 80.19 82 GLU A N 1
ATOM 586 C CA . GLU A 1 82 ? -6.240 10.149 7.105 1.00 80.19 82 GLU A CA 1
ATOM 587 C C . GLU A 1 82 ? -5.482 9.813 5.807 1.00 80.19 82 GLU A C 1
ATOM 589 O O . GLU A 1 82 ? -4.462 9.118 5.816 1.00 80.19 82 GLU A O 1
ATOM 594 N N . GLU A 1 83 ? -5.926 10.420 4.708 1.00 84.62 83 GLU A N 1
ATOM 595 C CA . GLU A 1 83 ? -5.305 10.330 3.394 1.00 84.62 83 GLU A CA 1
ATOM 596 C C . GLU A 1 83 ? -3.860 10.860 3.388 1.00 84.62 83 GLU A C 1
ATOM 598 O O . GLU A 1 83 ? -2.977 10.225 2.807 1.00 84.62 83 GLU A O 1
ATOM 603 N N . ASP A 1 84 ? -3.566 11.963 4.082 1.00 87.19 84 ASP A N 1
ATOM 604 C CA . ASP A 1 84 ? -2.209 12.524 4.164 1.00 87.19 84 ASP A CA 1
ATOM 605 C C . ASP A 1 84 ? -1.243 11.605 4.913 1.00 87.19 84 ASP A C 1
ATOM 607 O O . ASP A 1 84 ? -0.071 11.467 4.532 1.00 87.19 84 ASP A O 1
ATOM 611 N N . VAL A 1 85 ? -1.723 10.920 5.957 1.00 86.31 85 VAL A N 1
ATOM 612 C CA . VAL A 1 85 ? -0.919 9.928 6.682 1.00 86.31 85 VAL A CA 1
ATOM 613 C C . VAL A 1 85 ? -0.593 8.745 5.771 1.00 86.31 85 VAL A C 1
ATOM 615 O O . VAL A 1 85 ? 0.581 8.373 5.655 1.00 86.31 85 VAL A O 1
ATOM 618 N N . VAL A 1 86 ? -1.600 8.200 5.084 1.00 90.69 86 VAL A N 1
ATOM 619 C CA . VAL A 1 86 ? -1.459 7.084 4.135 1.00 90.69 86 VAL A CA 1
ATOM 620 C C . VAL A 1 86 ? -0.492 7.441 3.003 1.00 90.69 86 VAL A C 1
ATOM 622 O O . VAL A 1 86 ? 0.456 6.693 2.730 1.00 90.69 86 VAL A O 1
ATOM 625 N N . LYS A 1 87 ? -0.649 8.619 2.390 1.00 91.44 87 LYS A N 1
ATOM 626 C CA . LYS A 1 87 ? 0.248 9.113 1.334 1.00 91.44 87 LYS A CA 1
ATOM 627 C C . LYS A 1 87 ? 1.674 9.289 1.840 1.00 91.44 87 LYS A C 1
ATOM 629 O O . LYS A 1 87 ? 2.614 8.799 1.217 1.00 91.44 87 LYS A O 1
ATOM 634 N N . THR A 1 88 ? 1.858 9.913 3.003 1.00 89.19 88 THR A N 1
ATOM 635 C CA . THR A 1 88 ? 3.189 10.117 3.595 1.00 89.19 88 THR A CA 1
ATOM 636 C C . THR A 1 88 ? 3.914 8.793 3.833 1.00 89.19 88 THR A C 1
ATOM 638 O O . THR A 1 88 ? 5.115 8.673 3.570 1.00 89.19 88 THR A O 1
ATOM 641 N N . LEU A 1 89 ? 3.202 7.783 4.334 1.00 90.19 89 LEU A N 1
ATOM 642 C CA . LEU A 1 89 ? 3.793 6.476 4.601 1.00 90.19 89 LEU A CA 1
ATOM 643 C C . LEU A 1 89 ? 4.084 5.703 3.324 1.00 90.19 89 LEU A C 1
ATOM 645 O O . LEU A 1 89 ? 5.153 5.097 3.244 1.00 90.19 89 LEU A O 1
ATOM 649 N N . THR A 1 90 ? 3.215 5.800 2.319 1.00 91.31 90 THR A N 1
ATOM 650 C CA . THR A 1 90 ? 3.456 5.271 0.970 1.00 91.31 90 THR A CA 1
ATOM 651 C C . THR A 1 90 ? 4.764 5.816 0.405 1.00 91.31 90 THR A C 1
ATOM 653 O O . THR A 1 90 ? 5.660 5.045 0.062 1.00 91.31 90 THR A O 1
ATOM 656 N N . ILE A 1 91 ? 4.932 7.142 0.423 1.00 89.94 91 ILE A N 1
ATOM 657 C CA . ILE A 1 91 ? 6.155 7.812 -0.033 1.00 89.94 91 ILE A CA 1
ATOM 658 C C . ILE A 1 91 ? 7.378 7.288 0.724 1.00 89.94 91 ILE A C 1
ATOM 660 O O . ILE A 1 91 ? 8.393 6.952 0.114 1.00 89.94 91 ILE A O 1
ATOM 664 N N . SER A 1 92 ? 7.297 7.220 2.058 1.00 87.56 92 SER A N 1
ATOM 665 C CA . SER A 1 92 ? 8.427 6.762 2.872 1.00 87.56 92 SER A CA 1
ATOM 666 C C . SER A 1 92 ? 8.792 5.304 2.587 1.00 87.56 92 SER A C 1
ATOM 668 O O . SER A 1 92 ? 9.968 4.978 2.489 1.00 87.56 92 SER A O 1
ATOM 670 N N . THR A 1 93 ? 7.788 4.452 2.379 1.00 88.06 93 THR A N 1
ATOM 671 C CA . THR A 1 93 ? 7.960 3.016 2.148 1.00 88.06 93 THR A CA 1
ATOM 672 C C . THR A 1 93 ? 8.597 2.751 0.783 1.00 88.06 93 THR A C 1
ATOM 674 O O . THR A 1 93 ? 9.541 1.971 0.691 1.00 88.06 93 THR A O 1
ATOM 677 N N . ILE A 1 94 ? 8.154 3.451 -0.267 1.00 87.25 94 ILE A N 1
ATOM 678 C CA . ILE A 1 94 ? 8.747 3.342 -1.611 1.00 87.25 94 ILE A CA 1
ATOM 679 C C . ILE A 1 94 ? 10.208 3.815 -1.605 1.00 87.25 94 ILE A C 1
ATOM 681 O O . ILE A 1 94 ? 11.086 3.141 -2.148 1.00 87.25 94 ILE A O 1
ATOM 685 N N . ARG A 1 95 ? 10.493 4.951 -0.951 1.00 84.31 95 ARG A N 1
ATOM 686 C CA . ARG A 1 95 ? 11.866 5.474 -0.832 1.00 84.31 95 ARG A CA 1
ATOM 687 C C . ARG A 1 95 ? 12.791 4.501 -0.100 1.00 84.31 95 ARG A C 1
ATOM 689 O O . ARG A 1 95 ? 13.910 4.280 -0.569 1.00 84.31 95 ARG A O 1
ATOM 696 N N . ASP A 1 96 ? 12.312 3.914 0.999 1.00 81.94 96 ASP A N 1
ATOM 697 C CA . ASP A 1 96 ? 13.055 2.936 1.802 1.00 81.94 96 ASP A CA 1
ATOM 698 C C . ASP A 1 96 ? 13.366 1.668 0.977 1.00 81.94 96 ASP A C 1
ATOM 700 O O . ASP A 1 96 ? 14.500 1.186 0.993 1.00 81.94 96 ASP A O 1
ATOM 704 N N . GLN A 1 97 ? 12.400 1.165 0.196 1.00 74.94 97 GLN A N 1
ATOM 705 C CA . GLN A 1 97 ? 12.545 -0.070 -0.584 1.00 74.94 97 GLN A CA 1
ATOM 706 C C . GLN A 1 97 ? 13.632 0.018 -1.664 1.00 74.94 97 GLN A C 1
ATOM 708 O O . GLN A 1 97 ? 14.375 -0.941 -1.874 1.00 74.94 97 GLN A O 1
ATOM 713 N N . TYR A 1 98 ? 13.741 1.147 -2.367 1.00 66.56 98 TYR A N 1
ATOM 714 C CA . TYR A 1 98 ? 14.651 1.256 -3.512 1.00 66.56 98 TYR A CA 1
ATOM 715 C C . TYR A 1 98 ? 15.996 1.914 -3.205 1.00 66.56 98 TYR A C 1
ATOM 717 O O . TYR A 1 98 ? 16.804 2.080 -4.118 1.00 66.56 98 TYR A O 1
ATOM 725 N N . SER A 1 99 ? 16.254 2.327 -1.954 1.00 62.44 99 SER A N 1
ATOM 726 C CA . SER A 1 99 ? 17.345 3.279 -1.672 1.00 62.44 99 SER A CA 1
ATOM 727 C C . SER A 1 99 ? 17.323 4.440 -2.674 1.00 62.44 99 SER A C 1
ATOM 729 O O . SER A 1 99 ? 18.368 4.867 -3.171 1.00 62.44 99 SER A O 1
ATOM 731 N N . VAL A 1 100 ? 16.111 4.881 -3.039 1.00 54.38 100 VAL A N 1
ATOM 732 C CA . VAL A 1 100 ? 15.892 5.897 -4.065 1.00 54.38 100 VAL A CA 1
ATOM 733 C C . VAL A 1 100 ? 16.735 7.102 -3.661 1.00 54.38 100 VAL A C 1
ATOM 735 O O . VAL A 1 100 ? 16.599 7.605 -2.540 1.00 54.38 100 VAL A O 1
ATOM 738 N N . SER A 1 101 ? 17.648 7.556 -4.531 1.00 52.19 101 SER A N 1
ATOM 739 C CA . SER A 1 101 ? 18.323 8.836 -4.299 1.00 52.19 101 SER A CA 1
ATOM 740 C C . SER A 1 101 ? 17.228 9.860 -4.035 1.00 52.19 101 SER A C 1
ATOM 742 O O . SER A 1 101 ? 16.270 9.879 -4.802 1.00 52.19 101 SER A O 1
ATOM 744 N N . HIS A 1 102 ? 17.349 10.674 -2.987 1.00 50.72 102 HIS A N 1
ATOM 745 C CA . HIS A 1 102 ? 16.296 11.580 -2.494 1.00 50.72 102 HIS A CA 1
ATOM 746 C C . HIS A 1 102 ? 15.729 12.571 -3.548 1.00 50.72 102 HIS A C 1
ATOM 748 O O . HIS A 1 102 ? 14.842 13.350 -3.224 1.00 50.72 102 HIS A O 1
ATOM 754 N N . ASP A 1 103 ? 16.214 12.512 -4.790 1.00 54.19 103 ASP A N 1
ATOM 755 C CA . ASP A 1 103 ? 15.822 13.284 -5.966 1.00 54.19 103 ASP A CA 1
ATOM 756 C C . ASP A 1 103 ? 14.734 12.628 -6.848 1.00 54.19 103 ASP A C 1
ATOM 758 O O . ASP A 1 103 ? 14.452 13.166 -7.916 1.00 54.19 103 ASP A O 1
ATOM 762 N N . GLN A 1 104 ? 14.190 11.440 -6.539 1.00 69.50 104 GLN A N 1
ATOM 763 C CA . GLN A 1 104 ? 13.049 10.912 -7.316 1.00 69.50 104 GLN A CA 1
ATOM 764 C C . GLN A 1 104 ? 11.749 11.158 -6.569 1.00 69.50 104 GLN A C 1
ATOM 766 O O . GLN A 1 104 ? 11.556 10.702 -5.434 1.00 69.50 104 GLN A O 1
ATOM 771 N N . ASP A 1 105 ? 10.873 11.899 -7.233 1.00 83.00 105 ASP A N 1
ATOM 772 C CA . ASP A 1 105 ? 9.560 12.214 -6.717 1.00 83.00 105 ASP A CA 1
ATOM 773 C C . ASP A 1 105 ? 8.650 10.987 -6.814 1.00 83.00 105 ASP A C 1
ATOM 775 O O . ASP A 1 105 ? 8.661 10.239 -7.793 1.00 83.00 105 ASP A O 1
ATOM 779 N N . VAL A 1 106 ? 7.873 10.780 -5.752 1.00 89.19 106 VAL A N 1
ATOM 780 C CA . VAL A 1 106 ? 6.755 9.837 -5.732 1.00 89.19 106 VAL A CA 1
ATOM 781 C C . VAL A 1 106 ? 5.508 10.670 -6.002 1.00 89.19 106 VAL A C 1
ATOM 783 O O . VAL A 1 106 ? 5.217 11.597 -5.243 1.00 89.19 106 VAL A O 1
ATOM 786 N N . TYR A 1 107 ? 4.792 10.360 -7.074 1.00 90.88 107 TYR A N 1
ATOM 787 C CA . TYR A 1 107 ? 3.618 11.098 -7.539 1.00 90.88 107 TYR A CA 1
ATOM 788 C C . TYR A 1 107 ? 2.473 10.143 -7.906 1.00 90.88 107 TYR A C 1
ATOM 790 O O . TYR A 1 107 ? 2.601 8.931 -7.750 1.00 90.88 107 TYR A O 1
ATOM 798 N N . ASP A 1 108 ? 1.331 10.696 -8.335 1.00 92.44 108 ASP A N 1
ATOM 799 C CA . ASP A 1 108 ? 0.101 9.947 -8.662 1.00 92.44 108 ASP A CA 1
ATOM 800 C C . ASP A 1 108 ? -0.312 8.946 -7.565 1.00 92.44 108 ASP A C 1
ATOM 802 O O . ASP A 1 108 ? -0.561 7.767 -7.817 1.00 92.44 108 ASP A O 1
ATOM 806 N N . ILE A 1 109 ? -0.314 9.414 -6.311 1.00 94.25 109 ILE A N 1
ATOM 807 C CA . ILE A 1 109 ? -0.653 8.577 -5.159 1.00 94.25 109 ILE A CA 1
ATOM 808 C C . ILE A 1 109 ? -2.168 8.546 -4.981 1.00 94.25 109 ILE A C 1
ATOM 810 O O . ILE A 1 109 ? -2.781 9.579 -4.702 1.00 94.25 109 ILE A O 1
ATOM 814 N N . GLU A 1 110 ? -2.747 7.356 -5.082 1.00 94.50 110 GLU A N 1
ATOM 815 C CA . GLU A 1 110 ? -4.191 7.127 -5.048 1.00 94.50 110 GLU A CA 1
ATOM 816 C C . GLU A 1 110 ? -4.521 5.963 -4.111 1.00 94.50 110 GLU A C 1
ATOM 818 O O . GLU A 1 110 ? -3.927 4.888 -4.218 1.00 94.50 110 GLU A O 1
ATOM 823 N N . ILE A 1 111 ? -5.467 6.177 -3.192 1.00 94.44 111 ILE A N 1
ATOM 824 C CA . ILE A 1 111 ? -6.039 5.109 -2.366 1.00 94.44 111 ILE A CA 1
ATOM 825 C C . ILE A 1 111 ? -7.089 4.398 -3.221 1.00 94.44 111 ILE A C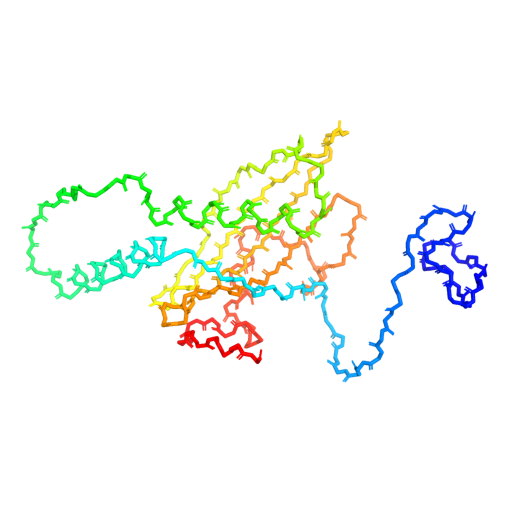 1
ATOM 827 O O . ILE A 1 111 ? -8.119 4.976 -3.553 1.00 94.44 111 ILE A O 1
ATOM 831 N N . LEU A 1 112 ? -6.798 3.156 -3.596 1.00 93.94 112 LEU A N 1
ATOM 832 C CA . LEU A 1 112 ? -7.635 2.336 -4.469 1.00 93.94 112 LEU A CA 1
ATOM 833 C C . LEU A 1 112 ? -8.739 1.612 -3.702 1.00 93.94 112 LEU A C 1
ATOM 835 O O . LEU A 1 112 ? -9.825 1.404 -4.236 1.00 93.94 112 LEU A O 1
ATOM 839 N N . ASP A 1 113 ? -8.441 1.188 -2.474 1.00 92.12 113 ASP A N 1
ATOM 840 C CA . ASP A 1 113 ? -9.398 0.507 -1.608 1.00 92.12 113 ASP A CA 1
ATOM 841 C C . ASP A 1 113 ? -8.988 0.640 -0.140 1.00 92.12 113 ASP A C 1
ATOM 843 O O . ASP A 1 113 ? -7.807 0.808 0.181 1.00 92.12 113 ASP A O 1
ATOM 847 N N . THR A 1 114 ? -9.962 0.529 0.753 1.00 91.38 114 THR A N 1
ATOM 848 C CA . THR A 1 114 ? -9.739 0.454 2.197 1.00 91.38 114 THR A CA 1
ATOM 849 C C . THR A 1 114 ? -10.816 -0.399 2.852 1.00 91.38 114 THR A C 1
ATOM 851 O O . THR A 1 114 ? -11.936 -0.494 2.347 1.00 91.38 114 THR A O 1
ATOM 854 N N . ASP A 1 115 ? -10.489 -1.030 3.974 1.00 84.75 115 ASP A N 1
ATOM 855 C CA . ASP A 1 115 ? -11.465 -1.731 4.799 1.00 84.75 115 ASP A CA 1
ATOM 856 C C . ASP A 1 115 ? -11.644 -1.077 6.177 1.00 84.75 115 ASP A C 1
ATOM 858 O O . ASP A 1 115 ? -10.939 -0.149 6.569 1.00 84.75 115 ASP A O 1
ATOM 862 N N . GLY A 1 116 ? -12.613 -1.579 6.944 1.00 79.50 1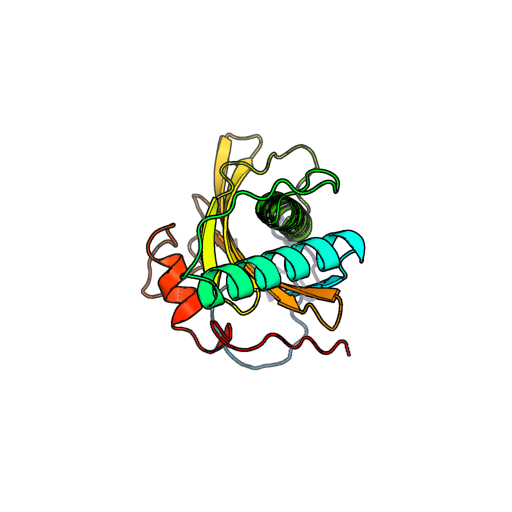16 GLY A N 1
ATOM 863 C CA . GLY A 1 116 ? -12.861 -1.132 8.318 1.00 79.50 116 GLY A CA 1
ATOM 864 C C . GLY A 1 116 ? -11.808 -1.582 9.340 1.00 79.50 116 GLY A C 1
ATOM 865 O O . GLY A 1 116 ? -12.010 -1.356 10.530 1.00 79.50 116 GLY A O 1
ATOM 866 N N . TYR A 1 117 ? -10.722 -2.225 8.901 1.00 84.81 117 TYR A N 1
ATOM 867 C CA . TYR A 1 117 ? -9.657 -2.783 9.739 1.00 84.81 117 TYR A CA 1
ATOM 868 C C . TYR A 1 117 ? -8.310 -2.095 9.493 1.00 84.81 117 TYR A C 1
ATOM 870 O O . TYR A 1 117 ? -7.262 -2.624 9.857 1.00 84.81 117 TYR A O 1
ATOM 878 N N . TYR A 1 118 ? -8.333 -0.892 8.913 1.00 86.12 118 TYR A N 1
ATOM 879 C CA . TYR A 1 118 ? -7.147 -0.093 8.609 1.00 86.12 118 TYR A CA 1
ATOM 880 C C . TYR A 1 118 ? -6.186 -0.777 7.630 1.00 86.12 118 TYR A C 1
ATOM 882 O O . TYR A 1 118 ? -4.961 -0.646 7.732 1.00 86.12 118 TYR A O 1
ATOM 890 N N . ASN A 1 119 ? -6.736 -1.510 6.665 1.00 90.75 119 ASN A N 1
ATOM 891 C CA . ASN A 1 119 ? -6.009 -1.911 5.474 1.00 90.75 119 ASN A CA 1
ATOM 892 C C . ASN A 1 119 ? -6.250 -0.884 4.362 1.00 90.75 119 ASN A C 1
ATOM 894 O O . ASN A 1 119 ? -7.378 -0.447 4.139 1.00 90.75 119 ASN A O 1
ATOM 898 N N . TYR A 1 120 ? -5.188 -0.501 3.656 1.00 93.38 120 TYR A N 1
ATOM 899 C CA . TYR A 1 120 ? -5.241 0.453 2.549 1.00 93.38 120 TYR A CA 1
ATOM 900 C C . TYR A 1 120 ? -4.473 -0.100 1.363 1.00 93.38 120 TYR A C 1
ATOM 902 O O . TYR A 1 120 ? -3.292 -0.430 1.482 1.00 93.38 120 TYR A O 1
ATOM 910 N N . ILE A 1 121 ? -5.133 -0.156 0.213 1.00 94.69 121 ILE A N 1
ATOM 911 C CA . ILE A 1 121 ? -4.508 -0.468 -1.068 1.00 94.69 121 ILE A CA 1
ATOM 912 C C . ILE A 1 121 ? -4.218 0.854 -1.752 1.00 94.69 121 ILE A C 1
ATOM 914 O O . ILE A 1 121 ? -5.125 1.645 -1.994 1.00 94.69 121 ILE A O 1
ATOM 918 N N . VAL A 1 122 ? -2.953 1.103 -2.057 1.00 95.62 122 VAL A N 1
ATOM 919 C CA . VAL A 1 122 ? -2.487 2.385 -2.584 1.00 95.62 122 VAL A CA 1
ATOM 920 C C . VAL A 1 122 ? -1.688 2.140 -3.852 1.00 95.62 122 VAL A C 1
ATOM 922 O O . VAL A 1 122 ? -0.814 1.273 -3.869 1.00 95.62 122 VAL A O 1
ATOM 925 N N . SER A 1 123 ? -1.954 2.910 -4.905 1.00 94.38 123 SER A N 1
ATOM 926 C CA . SER A 1 123 ? -1.042 3.016 -6.046 1.00 94.38 123 SER A CA 1
ATOM 927 C C . SER A 1 123 ? -0.202 4.277 -5.962 1.00 94.38 123 SER A C 1
ATOM 929 O O . SER A 1 123 ? -0.671 5.292 -5.454 1.00 94.38 123 SER A O 1
ATOM 931 N N . ALA A 1 124 ? 1.012 4.224 -6.494 1.00 93.56 124 ALA A N 1
ATOM 932 C CA . ALA A 1 124 ? 1.869 5.388 -6.672 1.00 93.56 124 ALA A CA 1
ATOM 933 C C . ALA A 1 124 ? 2.795 5.191 -7.875 1.00 93.56 124 ALA A C 1
ATOM 935 O O . ALA A 1 124 ? 3.034 4.064 -8.309 1.00 93.56 124 ALA A O 1
ATOM 936 N N . THR A 1 125 ? 3.370 6.278 -8.370 1.00 90.62 125 THR A N 1
ATOM 937 C CA . THR A 1 125 ? 4.321 6.257 -9.481 1.00 90.62 125 THR A CA 1
ATOM 938 C C . THR A 1 125 ? 5.615 6.953 -9.086 1.00 90.62 125 THR A C 1
ATOM 940 O O . THR A 1 125 ? 5.617 7.927 -8.333 1.00 90.62 125 THR A O 1
ATOM 943 N N . THR A 1 126 ? 6.735 6.439 -9.585 1.00 88.38 126 THR A N 1
ATOM 944 C CA . THR A 1 126 ? 8.028 7.130 -9.552 1.00 88.38 126 THR A CA 1
ATOM 945 C C . THR A 1 126 ? 8.595 7.213 -10.954 1.00 88.38 126 THR A C 1
ATOM 947 O O . THR A 1 126 ? 8.495 6.244 -11.705 1.00 88.38 126 THR A O 1
ATOM 950 N N . GLU A 1 127 ? 9.277 8.306 -11.266 1.00 84.06 127 GLU A N 1
ATOM 951 C CA . GLU A 1 127 ? 9.993 8.476 -12.529 1.00 84.06 127 GLU A CA 1
ATOM 952 C C . GLU A 1 127 ? 11.498 8.470 -12.270 1.00 84.06 127 GLU A C 1
ATOM 954 O O . GLU A 1 127 ? 11.995 9.128 -11.350 1.00 84.06 127 GLU A O 1
ATOM 959 N N . SER A 1 128 ? 12.233 7.706 -13.077 1.00 78.81 128 SER A N 1
ATOM 960 C CA . SER A 1 128 ? 13.692 7.732 -13.050 1.00 78.81 128 SER A CA 1
ATOM 961 C C . SER A 1 128 ? 14.239 9.034 -13.656 1.00 78.81 128 SER A C 1
ATOM 963 O O . SER A 1 128 ? 13.591 9.673 -14.481 1.00 78.81 128 SER A O 1
ATOM 965 N N . LYS A 1 129 ? 15.501 9.391 -13.382 1.00 77.31 129 LYS A N 1
ATOM 966 C CA . LYS A 1 129 ? 16.182 10.517 -14.064 1.00 77.31 129 LYS A CA 1
ATOM 967 C C . LYS A 1 129 ? 16.242 10.365 -15.594 1.00 77.31 129 LYS A C 1
ATOM 969 O O . LYS A 1 129 ? 16.515 11.345 -16.281 1.00 77.31 129 LYS A O 1
ATOM 974 N N . GLN A 1 130 ? 16.050 9.154 -16.120 1.00 78.50 130 GLN A N 1
ATOM 975 C CA . GLN A 1 130 ? 16.017 8.861 -17.555 1.00 78.50 130 GLN A CA 1
ATOM 976 C C . GLN A 1 130 ? 14.596 8.866 -18.150 1.00 78.50 130 GLN A C 1
ATOM 978 O O . GLN A 1 130 ? 14.462 8.631 -19.348 1.00 78.50 130 GLN A O 1
ATOM 983 N N . GLY A 1 131 ? 13.560 9.147 -17.353 1.00 77.81 131 GLY A N 1
ATOM 984 C CA . GLY A 1 131 ? 12.163 9.215 -17.798 1.00 77.81 131 GLY A CA 1
ATOM 985 C C . GLY A 1 131 ? 11.390 7.895 -17.724 1.00 77.81 131 GLY A C 1
ATOM 986 O O . GLY A 1 131 ? 10.243 7.832 -18.149 1.00 77.81 131 GLY A O 1
ATOM 987 N N . PHE A 1 132 ? 11.999 6.826 -17.202 1.00 79.56 132 PHE A N 1
ATOM 988 C CA . PHE A 1 132 ? 11.307 5.547 -17.013 1.00 79.56 132 PHE A CA 1
ATOM 989 C C . PHE A 1 132 ? 10.366 5.600 -15.813 1.00 79.56 132 PHE A C 1
ATOM 991 O O . PHE A 1 132 ? 10.821 5.848 -14.692 1.00 79.56 132 PHE A O 1
ATOM 998 N N . GLU A 1 133 ? 9.087 5.310 -16.042 1.00 83.38 133 GLU A N 1
ATOM 999 C 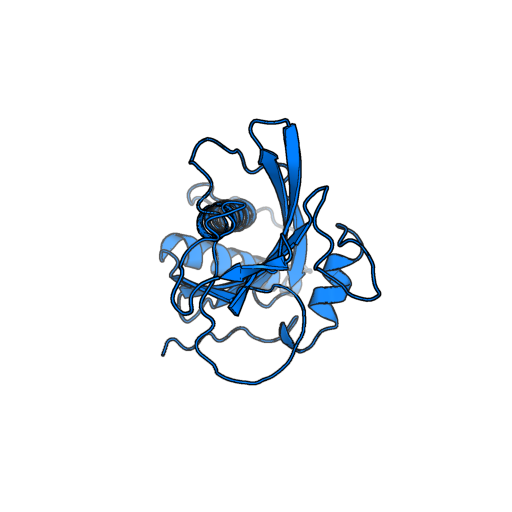CA . GLU A 1 133 ? 8.089 5.199 -14.984 1.00 83.38 133 GLU A CA 1
ATOM 1000 C C . GLU A 1 133 ? 8.115 3.818 -14.326 1.00 83.38 133 GLU A C 1
ATOM 1002 O O . GLU A 1 133 ? 8.227 2.776 -14.972 1.00 83.38 133 GLU A O 1
ATOM 1007 N N . THR A 1 134 ? 7.961 3.808 -13.007 1.00 84.44 134 THR A N 1
ATOM 1008 C CA . THR A 1 134 ? 7.702 2.603 -12.222 1.00 84.44 134 THR A CA 1
ATOM 1009 C C . THR A 1 134 ? 6.386 2.771 -11.493 1.00 84.44 134 THR A C 1
ATOM 1011 O O . THR A 1 134 ? 6.197 3.752 -10.771 1.00 84.44 134 THR A O 1
ATOM 1014 N N . TRP A 1 135 ? 5.492 1.801 -11.668 1.00 86.88 135 TRP A N 1
ATOM 1015 C CA . TRP A 1 135 ? 4.214 1.777 -10.967 1.00 86.88 135 TRP A CA 1
ATOM 1016 C C . TRP A 1 135 ? 4.318 0.894 -9.740 1.00 86.88 135 TRP A C 1
ATOM 1018 O O . TRP A 1 135 ? 4.816 -0.232 -9.805 1.00 86.88 135 TRP A O 1
ATOM 1028 N N . TRP A 1 136 ? 3.819 1.423 -8.637 1.00 89.44 136 TRP A N 1
ATOM 1029 C CA . TRP A 1 136 ? 3.860 0.834 -7.317 1.00 89.44 136 TRP A CA 1
ATOM 1030 C C . TRP A 1 136 ? 2.451 0.546 -6.853 1.00 89.44 136 TRP A C 1
ATOM 1032 O O . TRP A 1 136 ? 1.555 1.373 -7.006 1.00 89.44 136 TRP A O 1
ATOM 1042 N N . PHE A 1 137 ? 2.294 -0.602 -6.217 1.00 91.31 137 PHE A N 1
ATOM 1043 C CA . PHE A 1 137 ? 1.102 -0.975 -5.492 1.00 91.31 137 PHE A CA 1
ATOM 1044 C C . PHE A 1 137 ? 1.497 -1.452 -4.104 1.00 91.31 137 PHE A C 1
ATOM 1046 O O . PHE A 1 137 ? 2.405 -2.269 -3.943 1.00 91.31 137 PHE A O 1
ATOM 1053 N N . LEU A 1 138 ? 0.844 -0.892 -3.097 1.00 92.75 138 LEU A N 1
ATOM 1054 C CA . LEU A 1 138 ? 1.125 -1.171 -1.704 1.00 92.75 138 LEU A CA 1
ATOM 1055 C C . LEU A 1 138 ? -0.164 -1.581 -1.015 1.00 92.75 138 LEU A C 1
ATOM 1057 O O . LEU A 1 138 ? -1.181 -0.911 -1.161 1.00 92.75 138 LEU A O 1
ATOM 1061 N N . LEU A 1 139 ? -0.086 -2.629 -0.206 1.00 93.19 139 LEU A N 1
ATOM 1062 C CA . LEU A 1 139 ? -1.040 -2.862 0.867 1.00 93.19 139 LEU A CA 1
ATOM 1063 C C . LEU A 1 139 ? -0.392 -2.394 2.167 1.00 93.19 139 LEU A C 1
ATOM 1065 O O . LEU A 1 139 ? 0.605 -2.976 2.594 1.00 93.19 139 LEU A O 1
ATOM 1069 N N . LEU A 1 140 ? -0.941 -1.344 2.772 1.00 92.81 140 LEU A N 1
ATOM 1070 C CA . LEU A 1 140 ? -0.582 -0.869 4.105 1.00 92.81 140 LEU A CA 1
ATOM 1071 C C . LEU A 1 140 ? -1.579 -1.456 5.105 1.00 92.81 140 LEU A C 1
ATOM 1073 O O . LEU A 1 140 ? -2.776 -1.219 4.975 1.00 92.81 140 LEU A O 1
ATOM 1077 N N . LYS A 1 141 ? -1.090 -2.197 6.096 1.00 91.75 141 LYS A N 1
ATOM 1078 C CA . LYS A 1 141 ? -1.889 -2.737 7.201 1.00 91.75 141 LYS A CA 1
ATOM 1079 C C . LYS A 1 141 ? -1.481 -2.027 8.482 1.00 91.75 141 LYS A C 1
ATOM 1081 O O . LYS A 1 141 ? -0.338 -2.182 8.919 1.00 91.75 141 LYS A O 1
ATOM 1086 N N . PHE A 1 142 ? -2.370 -1.232 9.061 1.00 88.56 142 PHE A N 1
ATOM 1087 C CA . PHE A 1 142 ? -2.103 -0.538 10.319 1.00 88.56 142 PHE A CA 1
ATOM 1088 C C . PHE A 1 142 ? -2.610 -1.356 11.499 1.00 88.56 142 PHE A C 1
ATOM 1090 O O . PHE A 1 142 ? -3.764 -1.771 11.524 1.00 88.56 142 PHE A O 1
ATOM 1097 N N . ASP A 1 143 ? -1.752 -1.528 12.498 1.00 87.69 143 ASP A N 1
ATOM 1098 C CA . ASP A 1 143 ? -2.141 -2.005 13.817 1.00 87.69 143 ASP A CA 1
ATOM 1099 C C . ASP A 1 143 ? -2.183 -0.803 14.764 1.00 87.69 143 ASP A C 1
ATOM 1101 O O . ASP A 1 143 ? -1.157 -0.228 15.158 1.00 87.69 143 ASP A O 1
ATOM 1105 N N . THR A 1 144 ? -3.406 -0.399 15.105 1.00 80.69 144 THR A N 1
ATOM 1106 C CA . THR A 1 144 ? -3.663 0.730 15.998 1.00 80.69 144 THR A CA 1
ATOM 1107 C C . THR A 1 144 ? -3.283 0.462 17.446 1.00 80.69 144 THR A C 1
ATOM 1109 O O . THR A 1 144 ? -2.973 1.416 18.162 1.00 80.69 144 THR A O 1
ATOM 1112 N N . ASP A 1 145 ? -3.247 -0.802 17.861 1.00 81.19 145 ASP A N 1
ATOM 1113 C CA . ASP A 1 145 ? -2.949 -1.196 19.234 1.00 81.19 145 ASP A CA 1
ATOM 1114 C C . ASP A 1 145 ? -1.444 -1.138 19.498 1.00 81.19 145 ASP A C 1
ATOM 1116 O O . ASP A 1 145 ? -0.993 -0.552 20.489 1.00 81.19 145 ASP A O 1
ATOM 1120 N N . SER A 1 146 ? -0.643 -1.696 18.585 1.00 80.38 146 SER A N 1
ATOM 1121 C CA . SER A 1 146 ? 0.820 -1.675 18.701 1.00 80.38 146 SER A CA 1
ATOM 1122 C C . SER A 1 146 ? 1.452 -0.377 18.182 1.00 80.38 146 SER A C 1
ATOM 1124 O O . SER A 1 146 ? 2.568 -0.015 18.579 1.00 80.38 146 SER A O 1
ATOM 1126 N N . GLY A 1 147 ? 0.742 0.367 17.327 1.00 80.06 147 GLY A N 1
ATOM 1127 C CA . GLY A 1 147 ? 1.259 1.568 16.671 1.00 80.06 147 GLY A CA 1
ATOM 1128 C C . GLY A 1 147 ? 2.228 1.262 15.528 1.00 80.06 147 GLY A C 1
ATOM 1129 O O . GLY A 1 147 ? 3.061 2.108 15.180 1.00 80.06 147 GLY A O 1
ATOM 1130 N N . ASN A 1 148 ? 2.167 0.049 14.984 1.00 84.75 148 ASN A N 1
ATOM 1131 C CA . ASN A 1 148 ? 2.977 -0.385 13.857 1.00 84.75 148 ASN A CA 1
ATOM 1132 C C . ASN A 1 148 ? 2.149 -0.418 12.578 1.00 84.75 148 ASN A C 1
ATOM 1134 O O . ASN A 1 148 ? 0.924 -0.482 12.600 1.00 84.75 148 ASN A O 1
ATOM 1138 N N . TYR A 1 149 ? 2.844 -0.426 11.450 1.00 88.12 149 TYR A N 1
ATOM 1139 C CA . TYR A 1 149 ? 2.244 -0.788 10.181 1.00 88.12 149 TYR A CA 1
ATOM 1140 C C . TYR A 1 149 ? 3.115 -1.800 9.454 1.00 88.12 149 TYR A C 1
ATOM 1142 O O . TYR A 1 149 ? 4.347 -1.766 9.552 1.00 88.12 149 TYR A O 1
ATOM 1150 N N . GLN A 1 150 ? 2.456 -2.697 8.736 1.00 88.19 150 GLN A N 1
ATOM 1151 C CA . GLN A 1 150 ? 3.064 -3.668 7.845 1.00 88.19 150 GLN A CA 1
ATOM 1152 C C . GLN A 1 150 ? 2.745 -3.281 6.405 1.00 88.19 150 GLN A C 1
ATOM 1154 O O . GLN A 1 150 ? 1.659 -2.785 6.111 1.00 88.19 150 GLN A O 1
ATOM 1159 N N . THR A 1 151 ? 3.690 -3.501 5.497 1.00 89.12 151 THR A N 1
ATOM 1160 C CA . THR A 1 151 ? 3.503 -3.188 4.078 1.00 89.12 151 THR A CA 1
ATOM 1161 C C . THR A 1 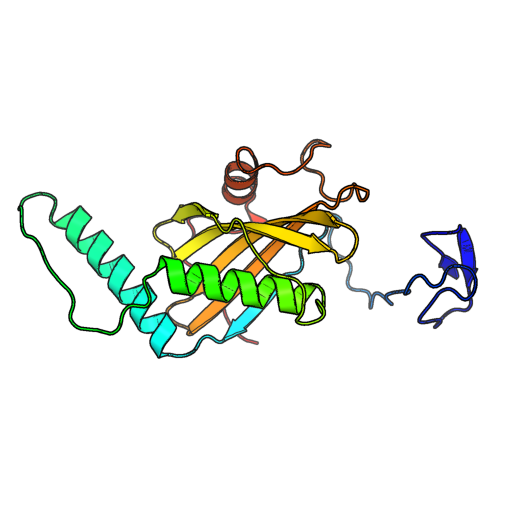151 ? 3.820 -4.369 3.188 1.00 89.12 151 THR A C 1
ATOM 1163 O O . THR A 1 151 ? 4.807 -5.064 3.420 1.00 89.12 151 THR A O 1
ATOM 1166 N N . TYR A 1 152 ? 3.002 -4.566 2.156 1.00 88.38 152 TYR A N 1
ATOM 1167 C CA . TYR A 1 152 ? 3.254 -5.507 1.068 1.00 88.38 152 TYR A CA 1
ATOM 1168 C C . TYR A 1 152 ? 3.386 -4.719 -0.223 1.00 88.38 152 TYR A C 1
ATOM 1170 O O . TYR A 1 152 ? 2.438 -4.053 -0.636 1.00 88.38 152 TYR A O 1
ATOM 1178 N N . ILE A 1 153 ? 4.550 -4.803 -0.859 1.00 86.00 153 ILE A N 1
ATOM 1179 C CA . ILE A 1 153 ? 4.871 -3.993 -2.033 1.00 86.00 153 ILE A CA 1
ATOM 1180 C C . ILE A 1 153 ? 4.894 -4.876 -3.276 1.00 86.00 153 ILE A C 1
ATOM 1182 O O . ILE A 1 153 ? 5.591 -5.891 -3.307 1.00 86.00 153 ILE A O 1
ATOM 1186 N N . HIS A 1 154 ? 4.176 -4.441 -4.304 1.00 85.31 154 HIS A N 1
ATOM 1187 C CA . HIS A 1 154 ? 4.275 -4.920 -5.674 1.00 85.31 154 HIS A CA 1
ATOM 1188 C C . HIS A 1 154 ? 4.653 -3.747 -6.579 1.00 85.31 154 HIS A C 1
ATOM 1190 O O . HIS A 1 154 ? 4.201 -2.623 -6.377 1.00 85.31 154 HIS A O 1
ATOM 1196 N N . TRP A 1 155 ? 5.498 -3.985 -7.576 1.00 81.31 155 TRP A N 1
ATOM 1197 C CA . TRP A 1 155 ? 5.886 -2.953 -8.532 1.00 81.31 155 TRP A CA 1
ATOM 1198 C C . TRP A 1 155 ? 6.113 -3.557 -9.912 1.00 81.31 155 TRP A C 1
ATOM 1200 O O . TRP A 1 155 ? 6.312 -4.765 -10.044 1.00 81.31 155 TRP A O 1
ATOM 1210 N N . HIS A 1 156 ? 6.056 -2.714 -10.937 1.00 72.38 156 HIS A N 1
ATOM 1211 C CA . HIS A 1 156 ? 6.360 -3.096 -12.311 1.00 72.38 156 HIS A CA 1
ATOM 1212 C C . HIS A 1 156 ? 7.110 -1.958 -13.008 1.00 72.38 156 HIS A C 1
ATOM 1214 O O . HIS A 1 156 ? 6.574 -0.852 -13.141 1.00 72.38 156 HIS A O 1
ATOM 1220 N N . GLY A 1 157 ? 8.343 -2.235 -13.440 1.00 61.97 157 GLY A N 1
ATOM 1221 C CA . GLY A 1 157 ? 9.118 -1.363 -14.327 1.00 61.97 157 GLY A CA 1
ATOM 1222 C C . GLY A 1 157 ? 8.763 -1.602 -15.796 1.00 61.97 157 GLY A C 1
ATOM 1223 O O . GLY A 1 157 ? 8.021 -2.527 -16.111 1.00 61.97 157 GLY A O 1
ATOM 1224 N N . GLU A 1 158 ? 9.271 -0.779 -16.711 1.00 54.28 158 GLU A N 1
ATOM 1225 C CA . GLU A 1 158 ? 9.004 -0.951 -18.150 1.00 54.28 158 GLU A CA 1
ATOM 1226 C C . GLU A 1 158 ? 9.595 -2.262 -18.711 1.00 54.28 158 GLU A C 1
ATOM 1228 O O . GLU A 1 158 ? 8.984 -2.880 -19.582 1.00 54.28 158 GLU A O 1
ATOM 1233 N N . ASP A 1 159 ? 10.705 -2.738 -18.129 1.00 47.75 159 ASP A N 1
ATOM 1234 C CA . ASP A 1 159 ? 11.502 -3.851 -18.665 1.00 47.75 159 ASP A CA 1
ATOM 1235 C C . ASP A 1 159 ? 11.492 -5.147 -17.818 1.00 47.75 159 ASP A C 1
ATOM 1237 O O . ASP A 1 159 ? 11.978 -6.180 -18.281 1.00 47.75 159 ASP A O 1
ATOM 1241 N N . ASP A 1 160 ? 10.927 -5.144 -16.601 1.00 49.03 160 ASP A N 1
ATOM 1242 C CA . ASP A 1 160 ? 11.021 -6.272 -15.656 1.00 49.03 160 ASP A CA 1
ATOM 1243 C C . ASP A 1 160 ? 9.665 -6.974 -15.424 1.00 49.03 160 ASP A C 1
ATOM 1245 O O . ASP A 1 160 ? 8.825 -6.544 -14.631 1.00 49.03 160 ASP A O 1
ATOM 1249 N N . PHE A 1 161 ? 9.474 -8.116 -16.097 1.00 47.34 161 PHE A N 1
ATOM 1250 C CA . PHE A 1 161 ? 8.377 -9.064 -15.858 1.00 47.34 161 PHE A CA 1
ATOM 1251 C C . PHE A 1 161 ? 8.730 -10.020 -14.712 1.00 47.34 161 PHE A C 1
ATOM 1253 O O . PHE A 1 161 ? 9.279 -11.104 -14.916 1.00 47.34 161 PHE A O 1
ATOM 1260 N N . ASN A 1 162 ? 8.408 -9.645 -13.479 1.00 44.03 162 ASN A N 1
ATOM 1261 C CA . ASN A 1 162 ? 8.431 -10.571 -12.344 1.00 44.03 162 ASN A CA 1
ATOM 1262 C C . ASN A 1 162 ? 7.419 -10.173 -11.262 1.00 44.03 162 ASN A C 1
ATOM 1264 O O . ASN A 1 162 ? 7.752 -9.960 -10.096 1.00 44.03 162 ASN A O 1
ATOM 1268 N N . GLY A 1 163 ? 6.149 -10.158 -11.667 1.00 44.59 163 GLY A N 1
ATOM 1269 C CA . GLY A 1 163 ? 4.992 -10.086 -10.783 1.00 44.59 163 GLY A CA 1
ATOM 1270 C C . GLY A 1 163 ? 3.794 -10.771 -1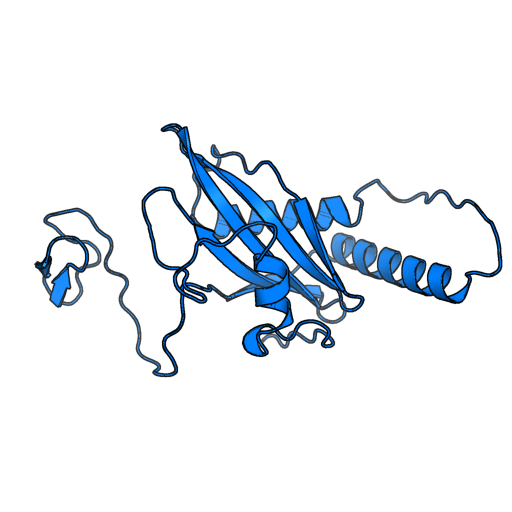1.425 1.00 44.59 163 GLY A C 1
ATOM 1271 O O . GLY A 1 163 ? 2.896 -10.091 -11.897 1.00 44.59 163 GLY A O 1
ATOM 1272 N N . GLU A 1 164 ? 3.798 -12.103 -11.504 1.00 45.25 164 GLU A N 1
ATOM 1273 C CA . GLU A 1 164 ? 2.647 -12.839 -12.038 1.00 45.25 164 GLU A CA 1
ATOM 1274 C C . GLU A 1 164 ? 1.615 -13.123 -10.941 1.00 45.25 164 GLU A C 1
ATOM 1276 O O . GLU A 1 164 ? 1.891 -13.843 -9.980 1.00 45.25 164 GLU A O 1
ATOM 1281 N N . ILE A 1 165 ? 0.400 -12.622 -11.159 1.00 47.94 165 ILE A N 1
ATOM 1282 C CA . ILE A 1 165 ? -0.809 -13.449 -11.090 1.00 47.94 165 ILE A CA 1
ATOM 1283 C C . ILE A 1 165 ? -1.287 -13.589 -12.523 1.00 47.94 165 ILE A C 1
ATOM 1285 O O . ILE A 1 165 ? -1.338 -12.599 -13.255 1.00 47.94 165 ILE A O 1
ATOM 1289 N N . ASP A 1 166 ? -1.562 -14.818 -12.942 1.00 49.47 166 ASP A N 1
ATOM 1290 C CA . ASP A 1 166 ? -2.070 -15.140 -14.279 1.00 49.47 166 ASP A CA 1
ATOM 1291 C C . ASP A 1 166 ? -1.232 -14.593 -15.459 1.00 49.47 166 ASP A C 1
ATOM 1293 O O . ASP A 1 166 ? -1.757 -14.378 -16.550 1.00 49.47 166 ASP A O 1
ATOM 1297 N N . GLY A 1 167 ? 0.074 -14.357 -15.275 1.00 53.78 167 GLY A N 1
ATOM 1298 C CA . GLY A 1 167 ? 0.958 -13.890 -16.355 1.00 53.78 167 GLY A CA 1
ATOM 1299 C C . GLY A 1 167 ? 0.799 -12.415 -16.756 1.00 53.78 167 GLY A C 1
ATOM 1300 O O . GLY A 1 167 ? 1.315 -12.013 -17.800 1.00 53.78 167 GLY A O 1
ATOM 1301 N N . GLY A 1 168 ? 0.062 -11.608 -15.980 1.00 57.97 168 GLY A N 1
ATOM 1302 C CA . GLY A 1 168 ? -0.313 -10.233 -16.341 1.00 57.97 168 GLY A CA 1
ATOM 1303 C C . GLY A 1 168 ? 0.349 -9.122 -15.516 1.00 57.97 168 GLY A C 1
ATOM 1304 O O . GLY A 1 168 ? 0.814 -9.336 -14.402 1.00 57.97 168 GLY A O 1
ATOM 1305 N N . ARG A 1 169 ? 0.340 -7.894 -16.061 1.00 69.06 169 ARG A N 1
ATOM 1306 C CA . ARG A 1 169 ? 0.763 -6.663 -15.366 1.00 69.06 169 ARG A CA 1
ATOM 1307 C C . ARG A 1 169 ? -0.256 -6.283 -14.283 1.00 69.06 169 ARG A C 1
ATOM 1309 O O . ARG A 1 169 ? -1.465 -6.286 -14.537 1.00 69.06 169 ARG A O 1
ATOM 1316 N N . PHE A 1 170 ? 0.218 -5.882 -13.104 1.00 75.75 170 PHE A N 1
ATOM 1317 C CA . PHE A 1 170 ? -0.633 -5.236 -12.103 1.00 75.75 170 PHE A CA 1
ATOM 1318 C C . PHE A 1 170 ? -1.123 -3.873 -12.605 1.00 75.75 170 PHE A C 1
ATOM 1320 O O . PHE A 1 170 ? -0.360 -3.064 -13.131 1.00 75.75 170 PHE A O 1
ATOM 1327 N N . THR A 1 171 ? -2.413 -3.620 -12.438 1.00 83.94 171 THR A N 1
ATOM 1328 C CA . THR A 1 171 ? -3.109 -2.387 -12.811 1.00 83.94 171 THR A CA 1
ATOM 1329 C C . THR A 1 171 ? -3.946 -1.914 -11.628 1.00 83.94 171 THR A C 1
ATOM 1331 O O . THR A 1 171 ? -4.325 -2.721 -10.780 1.00 83.94 171 THR A O 1
ATOM 1334 N N . LYS A 1 172 ? -4.326 -0.630 -11.613 1.00 87.31 172 LYS A N 1
ATOM 1335 C CA . LYS A 1 172 ? -5.234 -0.073 -10.593 1.00 87.31 172 LYS A CA 1
ATOM 1336 C C . LYS A 1 172 ? -6.561 -0.849 -10.476 1.00 87.31 172 LYS A C 1
ATOM 1338 O O . LYS A 1 172 ? -7.152 -0.877 -9.406 1.00 87.31 172 LYS A O 1
ATOM 1343 N N . ASN A 1 173 ? -6.993 -1.529 -11.544 1.00 86.31 173 ASN A N 1
ATOM 1344 C CA . ASN A 1 173 ? -8.258 -2.266 -11.582 1.00 86.31 173 ASN A CA 1
ATOM 1345 C C . ASN A 1 173 ? -8.169 -3.697 -11.030 1.00 86.31 173 ASN A C 1
ATOM 1347 O O . ASN A 1 173 ? -9.134 -4.166 -10.443 1.00 86.31 173 ASN A O 1
ATOM 1351 N N . ASN A 1 174 ? -7.056 -4.411 -11.245 1.00 87.31 174 ASN A N 1
ATOM 1352 C CA . ASN A 1 174 ? -6.933 -5.821 -10.833 1.00 87.31 174 ASN A CA 1
ATOM 1353 C C . ASN A 1 174 ? -6.209 -5.998 -9.492 1.00 87.31 174 ASN A C 1
ATOM 1355 O O . ASN A 1 174 ? -6.382 -7.024 -8.835 1.00 87.31 174 ASN A O 1
ATOM 1359 N N . ILE A 1 175 ? -5.415 -5.010 -9.071 1.00 88.00 175 ILE A N 1
ATOM 1360 C CA . ILE A 1 175 ? -4.659 -5.112 -7.831 1.00 88.00 175 ILE A CA 1
ATOM 1361 C C . ILE A 1 175 ? -5.551 -5.216 -6.582 1.00 88.00 175 ILE A C 1
ATOM 1363 O O . ILE A 1 175 ? -5.194 -6.011 -5.708 1.00 88.00 175 ILE A O 1
ATOM 1367 N N . PRO A 1 176 ? -6.707 -4.517 -6.466 1.00 91.81 176 PRO A N 1
ATOM 1368 C CA . PRO A 1 176 ? -7.514 -4.629 -5.260 1.00 91.81 176 PRO A CA 1
ATOM 1369 C C . PRO A 1 176 ? -8.042 -6.050 -5.097 1.00 91.81 176 PRO A C 1
ATOM 1371 O O . PRO A 1 176 ? -7.858 -6.663 -4.051 1.00 91.81 176 PRO A O 1
ATOM 1374 N N . ASP A 1 177 ? -8.596 -6.630 -6.163 1.00 90.62 177 ASP A N 1
ATOM 1375 C CA . ASP A 1 177 ? -9.082 -8.010 -6.150 1.00 90.62 177 ASP A CA 1
ATOM 1376 C C . ASP A 1 177 ? -7.980 -9.010 -5.796 1.00 90.62 177 ASP A C 1
ATOM 1378 O O . ASP A 1 177 ? -8.226 -9.930 -5.016 1.00 90.62 177 ASP A O 1
ATOM 1382 N N . TYR A 1 178 ? -6.755 -8.814 -6.290 1.00 88.19 178 TYR A N 1
ATOM 1383 C CA . TYR A 1 178 ? -5.633 -9.671 -5.918 1.00 88.19 178 TYR A CA 1
ATOM 1384 C C . TYR A 1 178 ? -5.330 -9.642 -4.413 1.00 88.19 178 TYR A C 1
ATOM 1386 O O . TYR A 1 178 ? -5.222 -10.703 -3.797 1.00 88.19 178 TYR A O 1
ATOM 1394 N N . TYR A 1 179 ? -5.213 -8.458 -3.803 1.00 89.75 179 TYR A N 1
ATOM 1395 C CA . TYR A 1 179 ? -4.961 -8.368 -2.362 1.00 89.75 179 TYR A CA 1
ATOM 1396 C C . TYR A 1 179 ? -6.128 -8.919 -1.536 1.00 89.75 179 TYR A C 1
ATOM 1398 O O . TYR A 1 179 ? -5.899 -9.583 -0.529 1.00 89.75 179 TYR A O 1
ATOM 1406 N N . ARG A 1 180 ? -7.371 -8.678 -1.973 1.00 89.94 180 ARG A N 1
ATOM 1407 C CA . ARG A 1 180 ? -8.585 -9.116 -1.270 1.00 89.94 180 ARG A CA 1
ATOM 1408 C C . ARG A 1 180 ? -8.787 -10.626 -1.275 1.00 89.94 180 ARG A C 1
ATOM 1410 O O . ARG A 1 180 ? -9.312 -11.173 -0.315 1.00 89.94 180 ARG A O 1
ATOM 1417 N N . THR A 1 181 ? -8.432 -11.287 -2.373 1.00 87.56 181 THR A N 1
ATOM 1418 C CA . THR A 1 181 ? -8.724 -12.715 -2.587 1.00 87.56 181 THR A CA 1
ATOM 1419 C C . THR A 1 181 ? -7.590 -13.645 -2.179 1.00 87.56 181 THR A C 1
ATOM 1421 O O . THR A 1 181 ? -7.777 -14.859 -2.150 1.00 87.56 181 THR A O 1
ATOM 1424 N N . ASN A 1 182 ? -6.412 -13.102 -1.881 1.00 86.06 182 ASN A N 1
ATOM 1425 C CA . ASN A 1 182 ? -5.259 -13.888 -1.482 1.00 86.06 182 ASN A CA 1
ATOM 1426 C C . ASN A 1 182 ? -5.085 -13.852 0.041 1.00 86.06 182 ASN A C 1
ATOM 1428 O O . ASN A 1 182 ? -4.616 -12.861 0.605 1.00 86.06 182 ASN A O 1
ATOM 1432 N N . ASP A 1 183 ? -5.401 -14.981 0.680 1.00 84.25 183 ASP A N 1
ATOM 1433 C CA . ASP A 1 183 ? -5.347 -15.187 2.134 1.00 84.25 183 ASP A CA 1
ATOM 1434 C C . ASP A 1 183 ? -4.002 -14.786 2.764 1.00 84.25 183 ASP A C 1
ATOM 1436 O O . ASP A 1 183 ? -3.950 -14.403 3.929 1.00 84.25 183 ASP A O 1
ATOM 1440 N N . LYS A 1 184 ? -2.900 -14.802 1.996 1.00 85.06 184 LYS A N 1
ATOM 1441 C CA . LYS A 1 184 ? -1.574 -14.360 2.462 1.00 85.06 184 LYS A CA 1
ATOM 1442 C C . LYS A 1 184 ? -1.584 -12.935 3.031 1.00 85.06 184 LYS A C 1
ATOM 1444 O O . LYS A 1 184 ? -0.742 -12.616 3.866 1.00 85.06 184 LYS A O 1
ATOM 1449 N N . PHE A 1 185 ? -2.468 -12.070 2.541 1.00 87.00 185 PHE A N 1
ATOM 1450 C CA . PHE A 1 185 ? -2.510 -10.659 2.921 1.00 87.00 185 PHE A CA 1
ATOM 1451 C C . PHE A 1 185 ? -3.474 -10.354 4.078 1.00 87.00 185 PHE A C 1
ATOM 1453 O O . PHE A 1 185 ? -3.435 -9.240 4.612 1.00 87.00 185 PHE A O 1
ATOM 1460 N N . GLY A 1 186 ? -4.333 -11.311 4.457 1.00 85.38 186 GLY A N 1
ATOM 1461 C CA . GLY A 1 186 ? -5.318 -11.153 5.534 1.00 85.38 186 GLY A CA 1
ATOM 1462 C C . GLY A 1 186 ? -6.208 -9.919 5.353 1.00 85.38 186 GLY A C 1
ATOM 1463 O O . GLY A 1 186 ? -6.310 -9.090 6.257 1.00 85.38 186 GLY A O 1
ATOM 1464 N N . TRP A 1 187 ? -6.744 -9.695 4.148 1.00 88.88 187 TRP A N 1
ATOM 1465 C CA . TRP A 1 187 ? -7.651 -8.570 3.887 1.00 88.88 187 TRP A CA 1
ATOM 1466 C C . TRP A 1 187 ? -8.986 -8.760 4.610 1.00 88.88 187 TRP A C 1
ATOM 1468 O O . TRP A 1 187 ? -9.544 -9.854 4.592 1.00 88.88 187 TRP A O 1
ATOM 1478 N N . GLY A 1 188 ? -9.538 -7.693 5.196 1.00 83.94 188 GLY A N 1
ATOM 1479 C CA . GLY A 1 188 ? -10.787 -7.773 5.954 1.00 83.94 188 GLY A CA 1
ATOM 1480 C C . GLY A 1 188 ? -10.653 -8.479 7.306 1.00 83.94 188 GLY A C 1
ATOM 1481 O O . GLY A 1 188 ? -11.663 -8.689 7.975 1.00 83.94 188 GLY A O 1
ATOM 1482 N N . GLU A 1 189 ? -9.435 -8.849 7.705 1.00 84.19 189 GLU A N 1
ATOM 1483 C CA . GLU A 1 189 ? -9.136 -9.411 9.018 1.00 84.19 189 GLU A CA 1
ATOM 1484 C C . GLU A 1 189 ? -8.603 -8.325 9.959 1.00 84.19 189 GLU A C 1
ATOM 1486 O O . GLU A 1 189 ? -7.972 -7.353 9.533 1.00 84.19 189 GLU A O 1
ATOM 1491 N N . GLU A 1 190 ? -8.864 -8.500 11.256 1.00 80.56 190 GLU A N 1
ATOM 1492 C CA . GLU A 1 190 ? -8.359 -7.614 12.301 1.00 80.56 190 GLU A CA 1
ATOM 1493 C C . GLU A 1 190 ? -6.826 -7.650 12.337 1.00 80.56 190 GLU A C 1
ATOM 1495 O O . GLU A 1 190 ? -6.202 -8.712 12.396 1.00 80.56 190 GLU A O 1
ATOM 1500 N N . ASN A 1 191 ? -6.211 -6.470 12.293 1.00 78.12 191 ASN A N 1
ATOM 1501 C CA . ASN A 1 191 ? -4.764 -6.337 12.240 1.00 78.12 191 ASN A CA 1
ATOM 1502 C C . ASN A 1 191 ? -4.155 -6.361 13.644 1.00 78.12 191 ASN A C 1
ATOM 1504 O O . ASN A 1 191 ? -4.259 -5.384 14.381 1.00 78.12 191 ASN A O 1
ATOM 1508 N N . HIS A 1 192 ? -3.430 -7.433 13.965 1.00 79.81 192 HIS A N 1
ATOM 1509 C CA . HIS A 1 192 ? -2.549 -7.497 15.130 1.00 79.81 192 HIS A CA 1
ATOM 1510 C C . HIS A 1 192 ? -1.114 -7.802 14.682 1.00 79.81 192 HIS A C 1
ATOM 1512 O O . HIS A 1 192 ? -0.847 -8.841 14.079 1.00 79.81 192 HIS A O 1
ATOM 1518 N N . ILE A 1 193 ? -0.184 -6.882 14.942 1.00 78.44 193 ILE A N 1
ATOM 1519 C CA . ILE A 1 193 ? 1.230 -6.983 14.577 1.00 78.44 193 ILE A CA 1
ATOM 1520 C C . ILE A 1 193 ? 2.042 -7.172 15.858 1.00 78.44 193 ILE A C 1
ATOM 1522 O O . ILE A 1 193 ? 2.413 -6.215 16.546 1.00 78.44 193 ILE A O 1
ATOM 1526 N N . GLU A 1 194 ? 2.366 -8.429 16.148 1.00 71.19 194 GLU A N 1
ATOM 1527 C CA . GLU A 1 194 ? 3.316 -8.777 17.200 1.00 71.19 194 GLU A CA 1
ATOM 1528 C C . GLU A 1 194 ? 4.741 -8.413 16.754 1.00 71.19 194 GLU A C 1
ATOM 1530 O O . GLU A 1 194 ? 5.166 -8.722 15.638 1.00 71.19 194 GLU A O 1
ATOM 1535 N N . ILE A 1 195 ? 5.485 -7.720 17.618 1.00 63.62 195 ILE A N 1
ATOM 1536 C CA . ILE A 1 195 ? 6.907 -7.438 17.398 1.00 63.62 195 ILE A CA 1
ATOM 1537 C C . ILE A 1 195 ? 7.696 -8.496 18.176 1.00 63.62 195 ILE A C 1
ATOM 1539 O O . ILE A 1 195 ? 7.581 -8.536 19.402 1.00 63.62 195 ILE A O 1
ATOM 1543 N N . GLU A 1 196 ? 8.465 -9.335 17.477 1.00 54.47 196 GLU A N 1
ATOM 1544 C CA . GLU A 1 196 ? 9.445 -10.253 18.092 1.00 54.47 196 GLU A CA 1
ATOM 1545 C C . GLU A 1 196 ? 10.630 -9.508 18.731 1.00 54.47 196 GLU A C 1
ATOM 1547 O O . GLU A 1 196 ? 11.099 -8.494 18.154 1.00 54.47 196 GLU A O 1
#

Secondary structure (DSSP, 8-state):
-B-TTT--B--TT-SB-TTT--B----------------EEEEEPPHHHHHHHHHHHHHHHHHHHT-S--------S----HHHHHHHHHHHHHHHHHT--TTPPEEEEEEEEE-TTSEEEEEEEEE-TTS-EEEEEEEEEEETTTTEEEEEEEEE-SS-----STT----TTTHHHHHHH-GGG-TTS-------